Protein AF-A0A7X9RZV6-F1 (afdb_monomer_lite)

pLDDT: mean 83.04, std 18.02, range [25.02, 98.19]

Secondary structure (DSSP, 8-state):
------------------S----HHHHHHTPPTTEEPPHHHHHHHH-PPB-TTSPBPPEEEEEEEEETTEEEEEEEEEETTEEEEEEEEESSSEEEEEEEEEEEE--SSS-EEEEEEEEEEETTEEEEEEEEEEE----SB-TTS-B-TT--TT---EEEEEEEEEEEEETTEEEE-PPPS---TT-TTTHHHHS---HHHHTT--HHHHHHHHHHHHHHTTB---SHHHHHHHHT-TT----BS---GGGS-HHHHHHHHHHHHHHHHH-

Sequence (271 aa):
MKKYFLLFFVVFNISTVLGQESNLSQKIKDLKVNTKLPNDIAEKYFEATKDYSGEFQPCYLKYKRQCDSLIYIIIDHQISLGSYSSFYIIKNKIVSEYSLGFSFDSDGANAKSTSASYRFIHEEIIEIIATTEVVADSSMYDEHFNMKFGLSSHNQKMNSHDSYSYLKINECRIEELVPSKSVSEKRKFKIASTRLLKKEDLQTLSYKELKLMRNEIFAGHGYIFQSADLKKYFSQFDWYKPEKAIVSEDELSEIERLNIQLIKEFEIAIK

InterPro domains:
  IPR025582 YARHG domain [PF13308] (192-267)
  IPR025582 YARHG domain [SM01324] (185-268)
  IPR038434 YARHG domain superfamily [G3DSA:1.20.58.1690] (181-266)

Foldseek 3Di:
DDDDDDDDDDDDDDDDDPDDQQQLVVVVVPDDAFDWDDQCNCVPAPVFDAAPVRHTFTKGWHDWDDDDQKIWTKIWTDDPFWIWIKIFIDRRHTLDIDTLDIWGQPDPQFRKTWDKDWDDQDPFKIKIKIKIKTWPDPDQADPVRHGDPPDDPVPTDIDIDIDIWMWGHDNSDIDTFQFDPDQDPPQPQSCLRHDADHPVNQVPDDLVRLVLNLVSQVQQVQADDPDPVNNVVSVVDPNRHNDDNDDDPVNGGPSNVNSNVVSVVVSVVND

Structure (mmCIF, N/CA/C/O backbone):
data_AF-A0A7X9RZV6-F1
#
_entry.id   AF-A0A7X9RZV6-F1
#
loop_
_atom_site.group_PDB
_atom_site.id
_atom_site.type_symbol
_atom_site.label_atom_id
_atom_site.label_alt_id
_atom_site.label_comp_id
_atom_site.label_asym_id
_atom_site.label_entity_id
_atom_site.label_seq_id
_atom_site.pdbx_PDB_ins_code
_atom_site.Cartn_x
_atom_site.Cartn_y
_atom_site.Cartn_z
_atom_site.occupancy
_atom_site.B_iso_or_equiv
_atom_site.auth_seq_id
_atom_site.auth_comp_id
_atom_site.auth_asym_id
_atom_site.auth_atom_id
_atom_site.pdbx_PDB_model_num
ATOM 1 N N . MET A 1 1 ? -30.910 5.092 -28.823 1.00 34.34 1 MET A N 1
ATOM 2 C CA . MET A 1 1 ? -30.991 4.718 -27.391 1.00 34.34 1 MET A CA 1
ATOM 3 C C . MET A 1 1 ? -30.637 3.244 -27.243 1.00 34.34 1 MET A C 1
ATOM 5 O O . MET A 1 1 ? -31.162 2.458 -28.014 1.00 34.34 1 MET A O 1
ATOM 9 N N . LYS A 1 2 ? -29.824 2.924 -26.223 1.00 29.53 2 LYS A N 1
ATOM 10 C CA . LYS A 1 2 ? -29.398 1.593 -25.723 1.00 29.53 2 LYS A CA 1
ATOM 11 C C . LYS A 1 2 ? -28.106 0.981 -26.305 1.00 29.53 2 LYS A C 1
ATOM 13 O O . LYS A 1 2 ? -28.114 0.208 -27.248 1.00 29.53 2 LYS A O 1
ATOM 18 N N . LYS A 1 3 ? -27.010 1.395 -25.649 1.00 31.47 3 LYS A N 1
ATOM 19 C CA . LYS A 1 3 ? -25.880 0.628 -25.079 1.00 31.47 3 LYS A CA 1
ATOM 20 C C . LYS A 1 3 ? -25.764 -0.860 -25.455 1.00 31.47 3 LYS A C 1
ATOM 22 O O . LYS A 1 3 ? -26.655 -1.630 -25.114 1.00 31.47 3 LYS A O 1
ATOM 27 N N . TYR A 1 4 ? -24.576 -1.251 -25.922 1.00 31.31 4 TYR A N 1
ATOM 28 C CA . TYR A 1 4 ? -24.004 -2.579 -25.682 1.00 31.31 4 TYR A CA 1
ATOM 29 C C . TYR A 1 4 ? -22.586 -2.453 -25.116 1.00 31.31 4 TYR A C 1
ATOM 31 O O . TYR A 1 4 ? -21.835 -1.544 -25.459 1.00 31.31 4 TYR A O 1
ATOM 39 N N . PHE A 1 5 ? -22.305 -3.343 -24.172 1.00 27.56 5 PHE A N 1
ATOM 40 C CA . PHE A 1 5 ? -21.178 -3.405 -23.251 1.00 27.56 5 PHE A CA 1
ATOM 41 C C . PHE A 1 5 ? -20.352 -4.652 -23.614 1.00 27.56 5 PHE A C 1
ATOM 43 O O . PHE A 1 5 ? -20.955 -5.679 -23.904 1.00 27.56 5 PHE A O 1
ATOM 50 N N . LEU A 1 6 ? -19.019 -4.522 -23.573 1.00 30.50 6 LEU A N 1
ATOM 51 C CA . LEU A 1 6 ? -17.954 -5.543 -23.479 1.00 30.50 6 LEU A CA 1
ATOM 52 C C . LEU A 1 6 ? -17.998 -6.824 -24.346 1.00 30.50 6 LEU A C 1
ATOM 54 O O . LEU A 1 6 ? -18.884 -7.658 -24.197 1.00 30.50 6 LEU A O 1
ATOM 58 N N . LEU A 1 7 ? -16.879 -7.108 -25.032 1.00 25.02 7 LEU A N 1
ATOM 59 C CA . LEU A 1 7 ? -16.256 -8.435 -24.951 1.00 25.02 7 LEU A CA 1
ATOM 60 C C . LEU A 1 7 ? -14.742 -8.388 -25.240 1.00 25.02 7 LEU A C 1
ATOM 62 O O . LEU A 1 7 ? -14.293 -7.804 -26.221 1.00 25.02 7 LEU A O 1
ATOM 66 N N . PHE A 1 8 ? -13.994 -9.026 -24.343 1.00 30.83 8 PHE A N 1
ATOM 67 C CA . PHE A 1 8 ? -12.580 -9.403 -24.404 1.00 30.83 8 PHE A CA 1
ATOM 68 C C . PHE A 1 8 ? -12.239 -10.214 -25.667 1.00 30.83 8 PHE A C 1
ATOM 70 O O . PHE A 1 8 ? -13.013 -11.098 -26.024 1.00 30.83 8 PHE A O 1
ATOM 77 N N . PHE A 1 9 ? -11.036 -10.041 -26.232 1.00 29.89 9 PHE A N 1
ATOM 78 C CA . PHE A 1 9 ? -10.356 -11.111 -26.976 1.00 29.89 9 PHE A CA 1
ATOM 79 C C . PHE A 1 9 ? -8.832 -11.044 -26.795 1.00 29.89 9 PHE A C 1
ATOM 81 O O . PHE A 1 9 ? -8.158 -10.144 -27.286 1.00 29.89 9 PHE A O 1
ATOM 88 N N . VAL A 1 10 ? -8.314 -12.044 -26.082 1.00 39.94 10 VAL A N 1
ATOM 89 C CA . VAL A 1 10 ? -6.920 -12.503 -26.102 1.00 39.94 10 VAL A CA 1
ATOM 90 C C . VAL A 1 10 ? -6.803 -13.524 -27.234 1.00 39.94 10 VAL A C 1
ATOM 92 O O . VAL A 1 10 ? -7.592 -14.467 -27.247 1.00 39.94 10 VAL A O 1
ATOM 95 N N . VAL A 1 11 ? -5.807 -13.407 -28.121 1.00 36.94 11 VAL A N 1
ATOM 96 C CA . VAL A 1 11 ? -5.288 -14.550 -28.901 1.00 36.94 11 VAL A CA 1
ATOM 97 C C . VAL A 1 11 ? -3.764 -14.446 -29.030 1.00 36.94 11 VAL A C 1
ATOM 99 O O . VAL A 1 11 ? -3.216 -13.427 -29.438 1.00 36.94 11 VAL A O 1
ATOM 102 N N . PHE A 1 12 ? -3.110 -15.537 -28.632 1.00 39.84 12 PHE A N 1
ATOM 103 C CA . PHE A 1 12 ? -1.673 -15.809 -28.595 1.00 39.84 12 PHE A CA 1
ATOM 104 C C . PHE A 1 12 ? -1.082 -16.171 -29.977 1.00 39.84 12 PHE A C 1
ATOM 106 O O . PHE A 1 12 ? -1.730 -16.880 -30.735 1.00 39.84 12 PHE A O 1
ATOM 113 N N . ASN A 1 13 ? 0.180 -15.754 -30.192 1.00 45.03 13 ASN A N 1
ATOM 114 C CA . ASN A 1 13 ? 1.350 -16.421 -30.822 1.00 45.03 13 ASN A CA 1
ATOM 115 C C . ASN A 1 13 ? 1.204 -17.414 -32.001 1.00 45.03 13 ASN A C 1
ATOM 117 O O . ASN A 1 13 ? 0.369 -18.300 -31.951 1.00 45.03 13 ASN A O 1
ATOM 121 N N . ILE A 1 14 ? 2.188 -17.374 -32.925 1.00 42.22 14 ILE A N 1
ATOM 122 C CA . ILE A 1 14 ? 2.969 -18.498 -33.532 1.00 42.22 14 ILE A CA 1
ATOM 123 C C . ILE A 1 14 ? 4.078 -17.831 -34.392 1.00 42.22 14 ILE A C 1
ATOM 125 O O . ILE A 1 14 ? 3.778 -17.135 -35.353 1.00 42.22 14 ILE A O 1
ATOM 129 N N . SER A 1 15 ? 5.315 -17.681 -33.898 1.00 37.03 15 SER A N 1
ATOM 130 C CA . SER A 1 15 ? 6.473 -18.606 -33.880 1.00 37.03 15 SER A CA 1
ATOM 131 C C . SER A 1 15 ? 7.377 -18.511 -35.122 1.00 37.03 15 SER A C 1
ATOM 133 O O . SER A 1 15 ? 6.921 -18.831 -36.209 1.00 37.03 15 SER A O 1
ATOM 135 N N . THR A 1 16 ? 8.651 -18.130 -34.937 1.00 36.72 16 THR A N 1
ATOM 136 C CA . THR A 1 16 ? 9.862 -18.953 -35.194 1.00 36.72 16 THR A CA 1
ATOM 137 C C . THR A 1 16 ? 11.123 -18.079 -35.192 1.00 36.72 16 THR A C 1
ATOM 139 O O . THR A 1 16 ? 11.444 -17.464 -36.202 1.00 36.72 16 THR A O 1
ATOM 142 N N . VAL A 1 17 ? 11.890 -18.103 -34.098 1.00 34.50 17 VAL A N 1
ATOM 143 C CA . VAL A 1 17 ? 13.364 -18.069 -34.149 1.00 34.50 17 VAL A CA 1
ATOM 144 C C . VAL A 1 17 ? 13.864 -19.007 -33.049 1.00 34.50 17 VAL A C 1
ATOM 146 O O . VAL A 1 17 ? 13.807 -18.691 -31.864 1.00 34.50 17 VAL A O 1
ATOM 149 N N . LEU A 1 18 ? 14.310 -20.197 -33.450 1.00 39.16 18 LEU A N 1
ATOM 150 C CA . LEU A 1 18 ? 15.180 -21.049 -32.643 1.00 39.16 18 LEU A CA 1
ATOM 151 C C . LEU A 1 18 ? 16.559 -20.375 -32.584 1.00 39.16 18 LEU A C 1
ATOM 153 O O . LEU A 1 18 ? 17.121 -20.081 -33.636 1.00 39.16 18 LEU A O 1
ATOM 157 N N . GLY A 1 19 ? 17.103 -20.151 -31.382 1.00 40.97 19 GLY A N 1
ATOM 158 C CA . GLY A 1 19 ? 18.521 -19.790 -31.218 1.00 40.97 19 GLY A CA 1
ATOM 159 C C . GLY A 1 19 ? 18.852 -18.577 -30.343 1.00 40.97 19 GLY A C 1
ATOM 160 O O . GLY A 1 19 ? 19.620 -17.729 -30.772 1.00 40.97 19 GLY A O 1
ATOM 161 N N . GLN A 1 20 ? 18.285 -18.489 -29.139 1.00 40.56 20 GLN A N 1
ATOM 162 C CA . GLN A 1 20 ? 18.901 -17.994 -27.890 1.00 40.56 20 GLN A CA 1
ATOM 163 C C . GLN A 1 20 ? 17.754 -17.834 -26.893 1.00 40.56 20 GLN A C 1
ATOM 165 O O . GLN A 1 20 ? 16.928 -16.934 -27.045 1.00 40.56 20 GLN A O 1
ATOM 170 N N . GLU A 1 21 ? 17.672 -18.699 -25.879 1.00 48.81 21 GLU A N 1
ATOM 171 C CA . GLU A 1 21 ? 16.814 -18.396 -24.734 1.00 48.81 21 GLU A CA 1
ATOM 172 C C . GLU A 1 21 ? 17.223 -17.020 -24.206 1.00 48.81 21 GLU A C 1
ATOM 174 O O . GLU A 1 21 ? 18.394 -16.783 -23.895 1.00 48.81 21 GLU A O 1
ATOM 179 N N . SER A 1 22 ? 16.284 -16.071 -24.191 1.00 57.75 22 SER A N 1
ATOM 180 C CA . SER A 1 22 ? 16.560 -14.728 -23.708 1.00 57.75 22 SER A CA 1
ATOM 181 C C . SER A 1 22 ? 16.969 -14.833 -22.248 1.00 57.75 22 SER A C 1
ATOM 183 O O . SER A 1 22 ? 16.125 -15.014 -21.375 1.00 57.75 22 SER A O 1
ATOM 185 N N . ASN A 1 23 ? 18.254 -14.684 -21.953 1.00 75.50 23 ASN A N 1
ATOM 186 C CA . ASN A 1 23 ? 18.684 -14.488 -20.581 1.00 75.50 23 ASN A CA 1
ATOM 187 C C . ASN A 1 23 ? 18.478 -13.008 -20.219 1.00 75.50 23 ASN A C 1
ATOM 189 O O . ASN A 1 23 ? 19.436 -12.286 -19.943 1.00 75.50 23 ASN A O 1
ATOM 193 N N . LEU A 1 24 ? 17.223 -12.527 -20.315 1.00 86.62 24 LEU A N 1
ATOM 194 C CA . LEU A 1 24 ? 16.835 -11.167 -19.923 1.00 86.62 24 LEU A CA 1
ATOM 195 C C . LEU A 1 24 ? 17.343 -10.902 -18.510 1.00 86.62 24 LEU A C 1
ATOM 197 O O . LEU A 1 24 ? 17.961 -9.879 -18.256 1.00 86.62 24 LEU A O 1
ATOM 201 N N . SER A 1 25 ? 17.185 -11.878 -17.624 1.00 85.88 25 SER A N 1
ATOM 202 C CA . SER A 1 25 ? 17.677 -11.817 -16.255 1.00 85.88 25 SER A CA 1
ATOM 203 C C . SER A 1 25 ? 19.168 -11.525 -16.179 1.00 85.88 25 SER A C 1
ATOM 205 O O . SER A 1 25 ? 19.563 -10.631 -15.438 1.00 85.88 25 SER A O 1
ATOM 207 N N . GLN A 1 26 ? 20.000 -12.201 -16.976 1.00 87.19 26 GLN A N 1
ATOM 208 C CA . GLN A 1 26 ? 21.427 -11.886 -17.050 1.00 87.19 26 GLN A CA 1
ATOM 209 C C . GLN A 1 26 ? 21.672 -10.476 -17.582 1.00 87.19 26 GLN A C 1
ATOM 211 O O . GLN A 1 26 ? 22.459 -9.743 -16.994 1.00 87.19 26 GLN A O 1
ATOM 216 N N . LYS A 1 27 ? 20.956 -10.063 -18.635 1.00 89.06 27 LYS A N 1
ATOM 217 C CA . LYS A 1 27 ? 21.076 -8.703 -19.177 1.00 89.06 27 LYS A CA 1
ATOM 218 C C . LYS A 1 27 ? 20.716 -7.627 -18.147 1.00 89.06 27 LYS A C 1
ATOM 220 O O . LYS A 1 27 ? 21.337 -6.575 -18.152 1.00 89.06 27 LYS A O 1
ATOM 225 N N . ILE A 1 28 ? 19.744 -7.881 -17.269 1.00 89.44 28 ILE A N 1
ATOM 226 C CA . ILE A 1 28 ? 19.298 -6.943 -16.226 1.00 89.44 28 ILE A CA 1
ATOM 227 C C . ILE A 1 28 ? 20.213 -6.960 -14.991 1.00 89.44 28 ILE A C 1
ATOM 229 O O . ILE A 1 28 ? 20.380 -5.926 -14.336 1.00 89.44 28 ILE A O 1
ATOM 233 N N . LYS A 1 29 ? 20.832 -8.103 -14.662 1.00 87.50 29 LYS A N 1
ATOM 234 C CA . LYS A 1 29 ? 21.718 -8.245 -13.490 1.00 87.50 29 LYS A CA 1
ATOM 235 C C . LYS A 1 29 ? 22.853 -7.228 -13.490 1.00 87.50 29 LYS A C 1
ATOM 237 O O . LYS A 1 29 ? 23.099 -6.623 -12.448 1.00 87.50 29 LYS A O 1
ATOM 242 N N . ASP A 1 30 ? 23.443 -6.963 -14.649 1.00 86.31 30 ASP A N 1
ATOM 243 C CA . ASP A 1 30 ? 24.621 -6.099 -14.766 1.00 86.31 30 ASP A CA 1
ATOM 244 C C . ASP A 1 30 ? 24.274 -4.601 -14.880 1.00 86.31 30 ASP A C 1
ATOM 246 O O . ASP A 1 30 ? 25.148 -3.738 -14.774 1.00 86.31 30 ASP A O 1
ATOM 250 N N . LEU A 1 31 ? 22.991 -4.259 -15.045 1.00 90.38 31 LEU A N 1
ATOM 251 C CA . LEU A 1 31 ? 22.558 -2.867 -15.172 1.00 90.38 31 LEU A CA 1
ATOM 252 C C . LEU A 1 31 ? 22.578 -2.136 -13.833 1.00 90.38 31 LEU A C 1
ATOM 254 O O . LEU A 1 31 ? 22.158 -2.662 -12.797 1.00 90.38 31 LEU A O 1
ATOM 258 N N . LYS A 1 32 ? 23.014 -0.878 -13.860 1.00 93.62 32 LYS A N 1
ATOM 259 C CA . LYS A 1 32 ? 23.020 -0.009 -12.683 1.00 93.62 32 LYS A CA 1
ATOM 260 C C . LYS A 1 32 ? 21.665 0.673 -12.520 1.00 93.62 32 LYS A C 1
ATOM 262 O O . LYS A 1 32 ? 21.081 1.159 -13.485 1.00 93.62 32 LYS A O 1
ATOM 267 N N . VAL A 1 33 ? 21.182 0.735 -11.284 1.00 95.94 33 VAL A N 1
ATOM 268 C CA . VAL A 1 33 ? 19.994 1.529 -10.949 1.00 95.94 33 VAL A CA 1
ATOM 269 C C . VAL A 1 33 ? 20.283 3.009 -11.231 1.00 95.94 33 VAL A C 1
ATOM 271 O O . VAL A 1 33 ? 21.424 3.456 -11.123 1.00 95.94 33 VAL A O 1
ATOM 274 N N . ASN A 1 34 ? 19.250 3.754 -11.607 1.00 95.44 34 ASN A N 1
ATOM 275 C CA . ASN A 1 34 ? 19.274 5.147 -12.046 1.00 95.44 34 ASN A CA 1
ATOM 276 C C . ASN A 1 34 ? 20.073 5.394 -13.332 1.00 95.44 34 ASN A C 1
ATOM 278 O O . ASN A 1 34 ? 20.624 6.475 -13.523 1.00 95.44 34 ASN A O 1
ATOM 282 N N . THR A 1 35 ? 20.117 4.413 -14.237 1.00 95.12 35 THR A N 1
ATOM 283 C CA . THR A 1 35 ? 20.742 4.572 -15.559 1.00 95.12 35 THR A CA 1
ATOM 284 C C . THR A 1 35 ? 19.752 4.327 -16.692 1.00 95.12 35 THR A C 1
ATOM 286 O O . THR A 1 35 ? 18.752 3.623 -16.519 1.00 95.12 35 THR A O 1
ATOM 289 N N . LYS A 1 36 ? 20.019 4.952 -17.847 1.00 95.38 36 LYS A N 1
ATOM 290 C CA . LYS A 1 36 ? 19.256 4.725 -19.077 1.00 95.38 36 LYS A CA 1
ATOM 291 C C . LYS A 1 36 ? 19.482 3.284 -19.537 1.00 95.38 36 LYS A C 1
ATOM 293 O O . LYS A 1 36 ? 20.623 2.828 -19.617 1.00 95.38 36 LYS A O 1
ATOM 298 N N . LEU A 1 37 ? 18.397 2.588 -19.853 1.00 94.44 37 LEU A N 1
ATOM 299 C CA . LEU A 1 37 ? 18.442 1.265 -20.459 1.00 94.44 37 LEU A CA 1
ATOM 300 C C . LEU A 1 37 ? 19.038 1.356 -21.874 1.00 94.44 37 LEU A C 1
ATOM 302 O O . LEU A 1 37 ? 18.688 2.275 -22.619 1.00 94.44 37 LEU A O 1
ATOM 306 N N . PRO A 1 38 ? 19.905 0.410 -22.278 1.00 93.38 38 PRO A N 1
ATOM 307 C CA . PRO A 1 38 ? 20.293 0.269 -23.678 1.00 93.38 38 PRO A CA 1
ATOM 308 C C . PRO A 1 38 ? 19.054 0.170 -24.575 1.00 93.38 38 PRO A C 1
ATOM 310 O O . PRO A 1 38 ? 18.117 -0.558 -24.240 1.00 93.38 38 PRO A O 1
ATOM 313 N N . ASN A 1 39 ? 19.035 0.903 -25.693 1.00 91.00 39 ASN A N 1
ATOM 314 C CA . ASN A 1 39 ? 17.847 1.005 -26.552 1.00 91.00 39 ASN A CA 1
ATOM 315 C C . ASN A 1 39 ? 17.374 -0.372 -27.055 1.00 91.00 39 ASN A C 1
ATOM 317 O O . ASN A 1 39 ? 16.175 -0.611 -27.113 1.00 91.00 39 ASN A O 1
ATOM 321 N N . ASP A 1 40 ? 18.298 -1.296 -27.344 1.00 88.81 40 ASP A N 1
ATOM 322 C CA . ASP A 1 40 ? 17.979 -2.662 -27.779 1.00 88.81 40 ASP A CA 1
ATOM 323 C C . ASP A 1 40 ? 17.260 -3.474 -26.691 1.00 88.81 40 ASP A C 1
ATOM 325 O O . ASP A 1 40 ? 16.392 -4.291 -26.991 1.00 88.81 40 ASP A O 1
ATOM 329 N N . ILE A 1 41 ? 17.607 -3.256 -25.420 1.00 90.88 41 ILE A N 1
ATOM 330 C CA . ILE A 1 41 ? 16.940 -3.891 -24.280 1.00 90.88 41 ILE A CA 1
ATOM 331 C C . ILE A 1 41 ? 15.583 -3.228 -24.038 1.00 90.88 41 ILE A C 1
ATOM 333 O O . ILE A 1 41 ? 14.592 -3.929 -23.840 1.00 90.88 41 ILE A O 1
ATOM 337 N N . ALA A 1 42 ? 15.546 -1.894 -24.058 1.00 91.69 42 ALA A N 1
ATOM 338 C CA . ALA A 1 42 ? 14.346 -1.106 -23.809 1.00 91.69 42 ALA A CA 1
ATOM 339 C C . ALA A 1 42 ? 13.246 -1.399 -24.844 1.00 91.69 42 ALA A C 1
ATOM 341 O O . ALA A 1 42 ? 12.115 -1.680 -24.466 1.00 91.69 42 ALA A O 1
ATOM 342 N N . GLU A 1 43 ? 13.586 -1.419 -26.134 1.00 89.62 43 GLU A N 1
ATOM 343 C CA . GLU A 1 43 ? 12.649 -1.730 -27.221 1.00 89.62 43 GLU A CA 1
ATOM 344 C C . GLU A 1 43 ? 12.189 -3.190 -27.163 1.00 89.62 43 GLU A C 1
ATOM 346 O O . GLU A 1 43 ? 10.997 -3.478 -27.218 1.00 89.62 43 GLU A O 1
ATOM 351 N N . LYS A 1 44 ? 13.134 -4.131 -27.019 1.00 90.25 44 LYS A N 1
ATOM 352 C CA . LYS A 1 44 ? 12.831 -5.564 -27.121 1.00 90.25 44 LYS A CA 1
ATOM 353 C C . LYS A 1 44 ? 12.000 -6.101 -25.956 1.00 90.25 44 LYS A C 1
ATOM 355 O O . LYS A 1 44 ? 11.249 -7.054 -26.156 1.00 90.25 44 LYS A O 1
ATOM 360 N N . TYR A 1 45 ? 12.198 -5.578 -24.747 1.00 91.12 45 TYR A N 1
ATOM 361 C CA . TYR A 1 45 ? 11.615 -6.163 -23.534 1.00 91.12 45 TYR A CA 1
ATOM 362 C C . TYR A 1 45 ? 10.684 -5.229 -22.770 1.00 91.12 45 TYR A C 1
ATOM 364 O O . TYR A 1 45 ? 9.902 -5.728 -21.973 1.00 91.12 45 TYR A O 1
ATOM 372 N N . PHE A 1 46 ? 10.766 -3.916 -22.982 1.00 91.69 46 PHE A N 1
ATOM 373 C CA . PHE A 1 46 ? 10.039 -2.927 -22.181 1.00 91.69 46 PHE A CA 1
ATOM 374 C C . PHE A 1 46 ? 9.301 -1.913 -23.056 1.00 91.69 46 PHE A C 1
ATOM 376 O O . PHE A 1 46 ? 9.110 -0.774 -22.653 1.00 91.69 46 PHE A O 1
ATOM 383 N N . GLU A 1 47 ? 8.932 -2.308 -24.276 1.00 86.31 47 GLU A N 1
ATOM 384 C CA . GLU A 1 47 ? 8.025 -1.552 -25.149 1.00 86.31 47 GLU A CA 1
ATOM 385 C C . GLU A 1 47 ? 8.421 -0.076 -25.360 1.00 86.31 47 GLU A C 1
ATOM 387 O O . GLU A 1 47 ? 7.573 0.790 -25.568 1.00 86.31 47 GLU A O 1
ATOM 392 N N . ALA A 1 48 ? 9.721 0.237 -25.309 1.00 87.75 48 ALA A N 1
ATOM 393 C CA . ALA A 1 48 ? 10.191 1.598 -25.527 1.00 87.75 48 ALA A CA 1
ATOM 394 C C . ALA A 1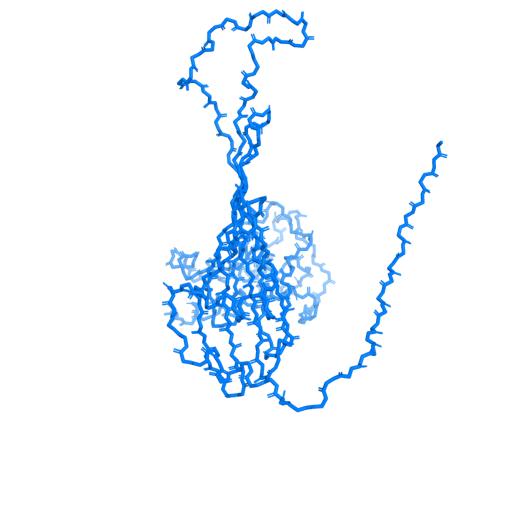 48 ? 9.848 2.051 -26.951 1.00 87.75 48 ALA A C 1
ATOM 396 O O . ALA A 1 48 ? 10.276 1.435 -27.931 1.00 87.75 48 ALA A O 1
ATOM 397 N N . THR A 1 49 ? 9.088 3.140 -27.063 1.00 85.50 49 THR A N 1
ATOM 398 C CA . THR A 1 49 ? 8.647 3.673 -28.354 1.00 85.50 49 THR A CA 1
ATOM 399 C C . THR A 1 49 ? 9.593 4.750 -28.878 1.00 85.50 49 THR A C 1
ATOM 401 O O . THR A 1 49 ? 10.447 5.285 -28.162 1.00 85.50 49 THR A O 1
ATOM 404 N N . LYS A 1 50 ? 9.470 5.044 -30.173 1.00 87.00 50 LYS A N 1
ATOM 405 C CA . LYS A 1 50 ? 10.149 6.169 -30.814 1.00 87.00 50 LYS A CA 1
ATOM 406 C C . LYS A 1 50 ? 9.220 7.375 -30.840 1.00 87.00 50 LYS A C 1
ATOM 408 O O . LYS A 1 50 ? 8.009 7.213 -30.978 1.00 87.00 50 LYS A O 1
ATOM 413 N N . ASP A 1 51 ? 9.781 8.569 -30.720 1.00 85.56 51 ASP A N 1
ATOM 414 C CA . ASP A 1 51 ? 9.028 9.805 -30.887 1.00 85.56 51 ASP A CA 1
ATOM 415 C C . ASP A 1 51 ? 8.739 10.114 -32.371 1.00 85.56 51 ASP A C 1
ATOM 417 O O . ASP A 1 51 ? 9.077 9.350 -33.279 1.00 85.56 51 ASP A O 1
ATOM 421 N N . TYR A 1 52 ? 8.108 11.262 -32.627 1.00 83.25 52 TYR A N 1
ATOM 422 C CA . TYR A 1 52 ? 7.768 11.720 -33.978 1.00 83.25 52 TYR A CA 1
ATOM 423 C C . TYR A 1 52 ? 8.993 12.009 -34.862 1.00 83.25 52 TYR A C 1
ATOM 425 O O . TYR A 1 52 ? 8.857 12.063 -36.083 1.00 83.25 52 TYR A O 1
ATOM 433 N N . SER A 1 53 ? 10.177 12.190 -34.269 1.00 85.75 53 SER A N 1
ATOM 434 C CA . SER A 1 53 ? 11.446 12.348 -34.986 1.00 85.75 53 SER A CA 1
ATOM 435 C C . SER A 1 53 ? 12.123 11.005 -35.297 1.00 85.75 53 SER A C 1
ATOM 437 O O . SER A 1 53 ? 13.099 10.959 -36.044 1.00 85.75 53 SER A O 1
ATOM 439 N N . GLY A 1 54 ? 11.577 9.898 -34.781 1.00 84.12 54 GLY A N 1
ATOM 440 C CA . GLY A 1 54 ? 12.131 8.556 -34.928 1.00 84.12 54 GLY A CA 1
ATOM 441 C C . GLY A 1 54 ? 13.201 8.212 -33.888 1.00 84.12 54 GLY A C 1
ATOM 442 O O . GLY A 1 54 ? 13.814 7.145 -33.990 1.00 84.12 54 GLY A O 1
ATOM 443 N N . GLU A 1 55 ? 13.422 9.067 -32.885 1.00 86.94 55 GLU A N 1
ATOM 444 C CA . GLU A 1 55 ? 14.370 8.817 -31.799 1.00 86.94 55 GLU A CA 1
ATOM 445 C C . GLU A 1 55 ? 13.734 7.989 -30.678 1.00 86.94 55 GLU A C 1
ATOM 447 O O . GLU A 1 55 ? 12.567 8.163 -30.333 1.00 86.94 55 GLU A O 1
ATOM 452 N N . PHE A 1 56 ? 14.504 7.070 -30.085 1.00 86.56 56 PHE A N 1
ATOM 453 C CA . PHE A 1 56 ? 14.024 6.264 -28.961 1.00 86.56 56 PHE A CA 1
ATOM 454 C C . PHE A 1 56 ? 13.798 7.117 -27.723 1.00 86.56 56 PHE A C 1
ATOM 456 O O . PHE A 1 56 ? 14.738 7.715 -27.184 1.00 86.56 56 PHE A O 1
ATOM 463 N N . GLN A 1 57 ? 12.577 7.057 -27.208 1.00 89.31 57 GLN A N 1
ATOM 464 C CA . GLN A 1 57 ? 12.249 7.684 -25.948 1.00 89.31 57 GLN A CA 1
ATOM 465 C C . GLN A 1 57 ? 12.952 6.931 -24.802 1.00 89.31 57 GLN A C 1
ATOM 467 O O . GLN A 1 57 ? 12.945 5.694 -24.754 1.00 89.31 57 GLN A O 1
ATOM 472 N N . PRO A 1 58 ? 13.655 7.641 -23.902 1.00 91.25 58 PRO A N 1
ATOM 473 C CA . PRO A 1 58 ? 14.528 6.995 -22.938 1.00 91.25 58 PRO A CA 1
ATOM 474 C C . PRO A 1 58 ? 13.734 6.279 -21.841 1.00 91.25 58 PRO A C 1
ATOM 476 O O . PRO A 1 58 ? 12.822 6.839 -21.237 1.00 91.25 58 PRO A O 1
ATOM 479 N N . CYS A 1 59 ? 14.153 5.052 -21.534 1.00 94.56 59 CYS A N 1
ATOM 480 C CA . CYS A 1 59 ? 13.677 4.291 -20.383 1.00 94.56 59 CYS A CA 1
ATOM 481 C C . CYS A 1 59 ? 14.787 4.199 -19.329 1.00 94.56 59 CYS A C 1
ATOM 483 O O . CYS A 1 59 ? 15.954 3.992 -19.674 1.00 94.56 59 CYS A O 1
ATOM 485 N N . TYR A 1 60 ? 14.446 4.327 -18.050 1.00 95.44 60 TYR A N 1
ATOM 486 C CA . TYR A 1 60 ? 15.406 4.327 -16.945 1.00 95.44 60 TYR A CA 1
ATOM 487 C C . TYR A 1 60 ? 15.092 3.223 -15.946 1.00 95.44 60 TYR A C 1
ATOM 489 O O . TYR A 1 60 ? 13.972 3.129 -15.456 1.00 95.44 60 TYR A O 1
ATOM 497 N N . LEU A 1 61 ? 16.100 2.436 -15.570 1.00 96.38 61 LEU A N 1
ATOM 498 C CA . LEU A 1 61 ? 15.971 1.476 -14.475 1.00 96.38 61 LEU A CA 1
ATOM 499 C C . LEU A 1 61 ? 15.984 2.231 -13.138 1.00 96.38 61 LEU A C 1
ATOM 501 O O . LEU A 1 61 ? 17.039 2.707 -12.731 1.00 96.38 61 LEU A O 1
ATOM 505 N N . LYS A 1 62 ? 14.853 2.339 -12.439 1.00 95.25 62 LYS A N 1
ATOM 506 C CA . LYS A 1 62 ? 14.731 3.082 -11.166 1.00 95.25 62 LYS A CA 1
ATOM 507 C C . LYS A 1 62 ? 14.848 2.231 -9.917 1.00 95.25 62 LYS A C 1
ATOM 509 O O . LYS A 1 62 ? 15.246 2.722 -8.866 1.00 95.25 62 LYS A O 1
ATOM 514 N N . TYR A 1 63 ? 14.525 0.952 -10.024 1.00 94.69 63 TYR A N 1
ATOM 515 C CA . TYR A 1 63 ? 14.607 0.016 -8.913 1.00 94.69 63 TYR A CA 1
ATOM 516 C C . TYR A 1 63 ? 15.049 -1.344 -9.425 1.00 94.69 63 TYR A C 1
ATOM 518 O O . TYR A 1 63 ? 14.663 -1.745 -10.522 1.00 94.69 63 TYR A O 1
ATOM 526 N N . LYS A 1 64 ? 15.844 -2.053 -8.623 1.00 94.75 64 LYS A N 1
ATOM 527 C CA . LYS A 1 64 ? 16.215 -3.444 -8.869 1.00 94.75 64 LYS A CA 1
ATOM 528 C C . LYS A 1 64 ? 16.400 -4.170 -7.543 1.00 94.75 64 LYS A C 1
ATOM 530 O O . LYS A 1 64 ? 17.216 -3.746 -6.728 1.00 94.75 64 LYS A O 1
ATOM 535 N N . ARG A 1 65 ? 15.714 -5.297 -7.372 1.00 92.62 65 ARG A N 1
ATOM 536 C CA . ARG A 1 65 ? 15.941 -6.261 -6.288 1.00 92.62 65 ARG A CA 1
ATOM 537 C C . ARG A 1 65 ? 16.001 -7.668 -6.861 1.00 92.62 65 ARG A C 1
ATOM 539 O O . ARG A 1 65 ? 15.184 -8.019 -7.701 1.00 92.62 65 ARG A O 1
ATOM 546 N N . GLN A 1 66 ? 16.946 -8.474 -6.395 1.00 91.56 66 GLN A N 1
ATOM 547 C CA . GLN A 1 66 ? 17.081 -9.872 -6.795 1.00 91.56 66 GLN A CA 1
ATOM 548 C C . GLN A 1 66 ? 16.803 -10.777 -5.592 1.00 91.56 66 GLN A C 1
ATOM 550 O O . GLN A 1 66 ? 17.411 -10.589 -4.542 1.00 91.56 66 GLN A O 1
ATOM 555 N N . CYS A 1 67 ? 15.911 -11.752 -5.766 1.00 88.19 67 CYS A N 1
ATOM 556 C CA . CYS A 1 67 ? 15.562 -12.762 -4.767 1.00 88.19 67 CYS A CA 1
ATOM 557 C C . CYS A 1 67 ? 15.521 -14.128 -5.456 1.00 88.19 67 CYS A C 1
ATOM 559 O O . CYS A 1 67 ? 14.738 -14.319 -6.384 1.00 88.19 67 CYS A O 1
ATOM 561 N N . ASP A 1 68 ? 16.359 -15.069 -5.028 1.00 86.75 68 ASP A N 1
ATOM 562 C CA . ASP A 1 68 ? 16.466 -16.409 -5.616 1.00 86.75 68 ASP A CA 1
ATOM 563 C C . ASP A 1 68 ? 16.606 -16.388 -7.151 1.00 86.75 68 ASP A C 1
ATOM 565 O O . ASP A 1 68 ? 17.625 -15.958 -7.701 1.00 86.75 68 ASP A O 1
ATOM 569 N N . SER A 1 69 ? 15.565 -16.849 -7.850 1.00 88.88 69 SER A N 1
ATOM 570 C CA . SER A 1 69 ? 15.481 -16.887 -9.313 1.00 88.88 69 SER A CA 1
ATOM 571 C C . SER A 1 69 ? 14.734 -15.696 -9.923 1.00 88.88 69 SER A C 1
ATOM 573 O O . SER A 1 69 ? 14.616 -15.627 -11.143 1.00 88.88 69 SER A O 1
ATOM 575 N N . LEU A 1 70 ? 14.241 -14.767 -9.102 1.00 92.81 70 LEU A N 1
ATOM 576 C CA . LEU A 1 70 ? 13.432 -13.622 -9.504 1.00 92.81 70 LEU A CA 1
ATOM 577 C C . LEU A 1 70 ? 14.205 -12.304 -9.390 1.00 92.81 70 LEU A C 1
ATOM 579 O O . LEU A 1 70 ? 15.028 -12.091 -8.499 1.00 92.81 70 LEU A O 1
ATOM 583 N N . ILE A 1 71 ? 13.905 -11.392 -10.306 1.00 94.00 71 ILE A N 1
ATOM 584 C CA . ILE A 1 71 ? 14.381 -10.017 -10.331 1.00 94.00 71 ILE A CA 1
ATOM 585 C C . ILE A 1 71 ? 13.156 -9.113 -10.420 1.00 94.00 71 ILE A C 1
ATOM 587 O O . ILE A 1 71 ? 12.367 -9.205 -11.357 1.00 94.00 71 ILE A O 1
ATOM 591 N N . TYR A 1 72 ? 13.022 -8.229 -9.446 1.00 94.62 72 TYR A N 1
ATOM 592 C CA . TYR A 1 72 ? 12.016 -7.182 -9.391 1.00 94.62 72 TYR A CA 1
ATOM 593 C C . TYR A 1 72 ? 12.640 -5.892 -9.897 1.00 94.62 72 TYR A C 1
ATOM 595 O O . TYR A 1 72 ? 13.679 -5.481 -9.371 1.00 94.62 72 TYR A O 1
ATOM 603 N N . ILE A 1 73 ? 12.030 -5.244 -10.884 1.00 95.69 73 ILE A N 1
ATOM 604 C CA . ILE A 1 73 ? 12.511 -3.954 -11.385 1.00 95.69 73 ILE A CA 1
ATOM 605 C C . ILE A 1 73 ? 11.386 -2.943 -11.533 1.00 95.69 73 ILE A C 1
ATOM 607 O O . ILE A 1 73 ? 10.248 -3.313 -11.797 1.00 95.69 73 ILE A O 1
ATOM 611 N N . ILE A 1 74 ? 11.732 -1.664 -11.400 1.00 95.56 74 ILE A N 1
ATOM 612 C CA . ILE A 1 74 ? 10.877 -0.557 -11.841 1.00 95.56 74 ILE A CA 1
ATOM 613 C C . ILE A 1 74 ? 11.591 0.154 -12.971 1.00 95.56 74 ILE A C 1
ATOM 615 O O . ILE A 1 74 ? 12.778 0.480 -12.844 1.00 95.56 74 ILE A O 1
ATOM 619 N N . ILE A 1 75 ? 10.863 0.381 -14.056 1.00 95.75 75 ILE A N 1
ATOM 620 C CA . ILE A 1 75 ? 11.331 1.149 -15.200 1.00 95.75 75 ILE A CA 1
ATOM 621 C C . ILE A 1 75 ? 10.451 2.380 -15.346 1.00 95.75 75 ILE A C 1
ATOM 623 O O . ILE A 1 75 ? 9.228 2.266 -15.371 1.00 95.75 75 ILE A O 1
ATOM 627 N N . ASP A 1 76 ? 11.098 3.534 -15.474 1.00 94.19 76 ASP A N 1
ATOM 628 C CA . ASP A 1 76 ? 10.450 4.780 -15.866 1.00 94.19 76 ASP A CA 1
ATOM 629 C C . ASP A 1 76 ? 10.596 4.971 -17.367 1.00 94.19 76 ASP A C 1
ATOM 631 O O . ASP A 1 76 ? 11.713 5.026 -17.890 1.00 94.19 76 ASP A O 1
ATOM 635 N N . HIS A 1 77 ? 9.469 5.128 -18.039 1.00 92.81 77 HIS A N 1
ATOM 636 C CA . HIS A 1 77 ? 9.361 5.409 -19.457 1.00 92.81 77 HIS A CA 1
ATOM 637 C C . HIS A 1 77 ? 9.120 6.906 -19.626 1.00 92.81 77 HIS A C 1
ATOM 639 O O . HIS A 1 77 ? 8.161 7.452 -19.079 1.00 92.81 77 HIS A O 1
ATOM 645 N N . GLN A 1 78 ? 9.999 7.585 -20.356 1.00 89.81 78 GLN A N 1
ATOM 646 C CA . GLN A 1 78 ? 9.744 8.955 -20.795 1.00 89.81 78 GLN A CA 1
ATOM 647 C C . GLN A 1 78 ? 8.965 8.917 -22.103 1.00 89.81 78 GLN A C 1
ATOM 649 O O . GLN A 1 78 ? 9.232 8.062 -22.940 1.00 89.81 78 GLN A O 1
ATOM 654 N N . ILE A 1 79 ? 8.033 9.847 -22.283 1.00 86.44 79 ILE A N 1
ATOM 655 C CA . ILE A 1 79 ? 7.261 10.020 -23.515 1.00 86.44 79 ILE A CA 1
ATOM 656 C C . ILE A 1 79 ? 7.129 11.517 -23.823 1.00 86.44 79 ILE A C 1
ATOM 658 O O . ILE A 1 79 ? 7.368 12.363 -22.967 1.00 86.44 79 ILE A O 1
ATOM 662 N N . SER A 1 80 ? 6.736 11.875 -25.046 1.00 80.50 80 SER A N 1
ATOM 663 C CA . SER A 1 80 ? 6.708 13.281 -25.488 1.00 80.50 80 SER A CA 1
ATOM 664 C C . SER A 1 80 ? 5.857 14.225 -24.623 1.00 80.50 80 SER A C 1
ATOM 666 O O . SER A 1 80 ? 6.153 15.413 -24.578 1.00 80.50 80 SER A O 1
ATOM 668 N N . LEU A 1 81 ? 4.815 13.719 -23.954 1.00 76.56 81 LEU A N 1
ATOM 669 C CA . LEU A 1 81 ? 3.880 14.512 -23.140 1.00 76.56 81 LEU A CA 1
ATOM 670 C C . LEU A 1 81 ? 3.854 14.073 -21.666 1.00 76.56 81 LEU A C 1
ATOM 672 O O . LEU A 1 81 ? 2.873 14.314 -20.964 1.00 76.56 81 LEU A O 1
ATOM 676 N N . GLY A 1 82 ? 4.899 13.389 -21.190 1.00 83.00 82 GLY A N 1
ATOM 677 C CA . GLY A 1 82 ? 4.914 12.903 -19.816 1.00 83.00 82 GLY A CA 1
ATOM 678 C C . GLY A 1 82 ? 5.851 11.736 -19.551 1.00 83.00 82 GLY A C 1
ATOM 679 O O . GLY A 1 82 ? 6.865 11.532 -20.215 1.00 83.00 82 GLY A O 1
ATOM 680 N N . SER A 1 83 ? 5.494 10.943 -18.550 1.00 88.31 83 SER A N 1
ATOM 681 C CA . SER A 1 83 ? 6.189 9.704 -18.214 1.00 88.31 83 SER A CA 1
ATOM 682 C C . SER A 1 83 ? 5.250 8.720 -17.534 1.00 88.31 83 SER A C 1
ATOM 684 O O . SER A 1 83 ? 4.205 9.103 -17.013 1.00 88.31 83 SER A O 1
ATOM 686 N N . TYR A 1 84 ? 5.612 7.445 -17.530 1.00 90.38 84 TYR A N 1
ATOM 687 C CA . TYR A 1 84 ? 4.929 6.432 -16.735 1.00 90.38 84 TYR A CA 1
ATOM 688 C C . TYR A 1 84 ? 5.938 5.444 -16.164 1.00 90.38 84 TYR A C 1
ATOM 690 O O . TYR A 1 84 ? 7.037 5.288 -16.696 1.00 90.38 84 TYR A O 1
ATOM 698 N N . SER A 1 85 ? 5.559 4.772 -15.084 1.00 92.94 85 SER A N 1
ATOM 699 C CA . SER A 1 85 ? 6.408 3.778 -14.431 1.00 92.94 85 SER A CA 1
ATOM 700 C C . SER A 1 85 ? 5.726 2.418 -14.450 1.00 92.94 85 SER A C 1
ATOM 702 O O . SER A 1 85 ? 4.544 2.309 -14.122 1.00 92.94 85 SER A O 1
ATOM 704 N N . SER A 1 86 ? 6.480 1.373 -14.777 1.00 94.44 86 SER A N 1
ATOM 705 C CA . SER A 1 86 ? 6.014 -0.016 -14.723 1.00 94.44 86 SER A CA 1
ATOM 706 C C . SER A 1 86 ? 6.889 -0.836 -13.776 1.00 94.44 86 SER A C 1
ATOM 708 O O . SER A 1 86 ? 8.118 -0.720 -13.775 1.00 94.44 86 SER A O 1
ATOM 710 N N . PHE A 1 87 ? 6.251 -1.677 -12.963 1.00 95.31 87 PHE A N 1
ATOM 711 C CA . PHE A 1 87 ? 6.895 -2.673 -12.115 1.00 95.31 87 PHE A CA 1
ATOM 712 C C . PHE A 1 87 ? 6.860 -4.037 -12.795 1.00 95.31 87 PHE A C 1
ATOM 714 O O . PHE A 1 87 ? 5.797 -4.506 -13.193 1.00 95.31 87 PHE A O 1
ATOM 721 N N . TYR A 1 88 ? 8.013 -4.694 -12.882 1.00 94.88 88 TYR A N 1
ATOM 722 C CA . TYR A 1 88 ? 8.159 -5.985 -13.541 1.00 94.88 88 TYR A CA 1
ATOM 723 C C . TYR A 1 88 ? 8.736 -7.021 -12.586 1.00 94.88 88 TYR A C 1
ATOM 725 O O . TYR A 1 88 ? 9.678 -6.752 -11.835 1.00 94.88 88 TYR A O 1
ATOM 733 N N . ILE A 1 89 ? 8.219 -8.240 -12.699 1.00 94.75 89 ILE A N 1
ATOM 734 C CA . ILE A 1 89 ? 8.796 -9.441 -12.105 1.00 94.75 89 ILE A CA 1
ATOM 735 C C . ILE A 1 89 ? 9.409 -10.261 -13.239 1.00 94.75 89 ILE A C 1
ATOM 737 O O . ILE A 1 89 ? 8.744 -10.574 -14.230 1.00 94.75 89 ILE A O 1
ATOM 741 N N . ILE A 1 90 ? 10.689 -10.603 -13.108 1.00 93.19 90 ILE A N 1
ATOM 742 C CA . ILE A 1 90 ? 11.489 -11.253 -14.148 1.00 93.19 90 ILE A CA 1
ATOM 743 C C . ILE A 1 90 ? 12.125 -12.518 -13.579 1.00 93.19 90 ILE A C 1
ATOM 745 O O . ILE A 1 90 ? 12.805 -12.459 -12.564 1.00 93.19 90 ILE A O 1
ATOM 749 N N . LYS A 1 91 ? 11.966 -13.656 -14.262 1.00 88.88 91 LYS A N 1
ATOM 750 C CA . LYS A 1 91 ? 12.682 -14.906 -13.929 1.00 88.88 91 LYS A CA 1
ATOM 751 C C . LYS A 1 91 ? 13.742 -15.255 -14.963 1.00 88.88 91 LYS A C 1
ATOM 753 O O . LYS A 1 91 ? 14.921 -15.324 -14.648 1.00 88.88 91 LYS A O 1
ATOM 758 N N . ASN A 1 92 ? 13.283 -15.424 -16.202 1.00 86.62 92 ASN A N 1
ATOM 759 C CA . ASN A 1 92 ? 14.055 -15.552 -17.455 1.00 86.62 92 ASN A CA 1
ATOM 760 C C . ASN A 1 92 ? 13.441 -14.657 -18.544 1.00 86.62 92 ASN A C 1
ATOM 762 O O . ASN A 1 92 ? 14.123 -14.135 -19.417 1.00 86.62 92 ASN A O 1
ATOM 766 N N . LYS A 1 93 ? 12.126 -14.473 -18.445 1.00 89.94 93 LYS A N 1
ATOM 767 C CA . LYS A 1 93 ? 11.288 -13.516 -19.154 1.00 89.94 93 LYS A CA 1
ATOM 768 C C . LYS A 1 93 ? 10.478 -12.732 -18.122 1.00 89.94 93 LYS A C 1
ATOM 770 O O . LYS A 1 93 ? 10.466 -13.112 -16.944 1.00 89.94 93 LYS A O 1
ATOM 775 N N . ILE A 1 94 ? 9.793 -11.691 -18.573 1.00 92.56 94 ILE A N 1
ATOM 776 C CA . ILE A 1 94 ? 8.778 -11.003 -17.773 1.00 92.56 94 ILE A CA 1
ATOM 777 C C . ILE A 1 94 ? 7.665 -12.011 -17.457 1.00 92.56 94 ILE A C 1
ATOM 779 O O . ILE A 1 94 ? 7.147 -12.674 -18.358 1.00 92.56 94 ILE A O 1
ATOM 783 N N . VAL A 1 95 ? 7.367 -12.187 -16.169 1.00 94.06 95 VAL A N 1
ATOM 784 C CA . VAL A 1 95 ? 6.282 -13.059 -15.685 1.00 94.06 95 VAL A CA 1
ATOM 785 C C . VAL A 1 95 ? 5.084 -12.263 -15.187 1.00 94.06 95 VAL A C 1
ATOM 787 O O . VAL A 1 95 ? 3.965 -12.756 -15.267 1.00 94.06 95 VAL A O 1
ATOM 790 N N . SER A 1 96 ? 5.313 -11.038 -14.717 1.00 93.81 96 SER A N 1
ATOM 791 C CA . SER A 1 96 ? 4.265 -10.108 -14.310 1.00 93.81 96 SER A CA 1
ATOM 792 C C . SER A 1 96 ? 4.721 -8.684 -14.589 1.00 93.81 96 SER A C 1
ATOM 794 O O . SER A 1 96 ? 5.901 -8.368 -14.425 1.00 93.81 96 SER A O 1
ATOM 796 N N . GLU A 1 97 ? 3.771 -7.841 -14.964 1.00 94.19 97 GLU A N 1
ATOM 797 C CA . GLU A 1 97 ? 3.936 -6.405 -15.147 1.00 94.19 97 GLU A CA 1
ATOM 798 C C . GLU A 1 97 ? 2.766 -5.688 -14.472 1.00 94.19 97 GLU A C 1
ATOM 800 O O . GLU A 1 97 ? 1.646 -6.202 -14.462 1.00 94.19 97 GLU A O 1
ATOM 805 N N . TYR A 1 98 ? 3.027 -4.512 -13.905 1.00 93.00 98 TYR A N 1
ATOM 806 C CA . TYR A 1 98 ? 1.995 -3.623 -13.394 1.00 93.00 98 TYR A CA 1
ATOM 807 C C . TYR A 1 98 ? 2.364 -2.158 -13.633 1.00 93.00 98 TYR A C 1
ATOM 809 O O . TYR A 1 98 ? 3.472 -1.736 -13.299 1.00 93.00 98 TYR A O 1
ATOM 817 N N . SER A 1 99 ? 1.426 -1.364 -14.154 1.00 91.12 99 SER A N 1
ATOM 818 C CA . SER A 1 99 ? 1.611 0.082 -14.313 1.00 91.12 99 SER A CA 1
ATOM 819 C C . SER A 1 99 ? 1.439 0.785 -12.965 1.00 91.12 99 SER A C 1
ATOM 821 O O . SER A 1 99 ? 0.352 0.802 -12.397 1.00 91.12 99 SER A O 1
ATOM 823 N N . LEU A 1 100 ? 2.517 1.364 -12.438 1.00 89.19 100 LEU A N 1
ATOM 824 C CA . LEU A 1 100 ? 2.508 2.097 -11.167 1.00 89.19 100 LEU A CA 1
ATOM 825 C C . LEU A 1 100 ? 1.836 3.469 -11.289 1.00 89.19 100 LEU A C 1
ATOM 827 O O . LEU A 1 100 ? 1.507 4.083 -10.279 1.00 89.19 100 LEU A O 1
ATOM 831 N N . GLY A 1 101 ? 1.639 3.951 -12.513 1.00 83.81 101 GLY A N 1
ATOM 832 C CA . GLY A 1 101 ? 0.947 5.194 -12.800 1.00 83.81 101 GLY A CA 1
ATOM 833 C C . GLY A 1 101 ? 1.691 6.055 -13.806 1.00 83.81 101 GLY A C 1
ATOM 834 O O . GLY A 1 101 ? 2.723 5.673 -14.364 1.00 83.81 101 GLY A O 1
ATOM 835 N N . PHE A 1 102 ? 1.119 7.226 -14.045 1.00 84.06 102 PHE A N 1
ATOM 836 C CA . PHE A 1 102 ? 1.537 8.147 -15.084 1.00 84.06 102 PHE A CA 1
ATOM 837 C C . PHE A 1 102 ? 1.650 9.569 -14.549 1.00 84.06 102 PHE A C 1
ATOM 839 O O . PHE A 1 102 ? 0.969 9.962 -13.601 1.00 84.06 102 PHE A O 1
ATOM 846 N N . SER A 1 103 ? 2.516 10.331 -15.199 1.00 80.00 103 SER A N 1
ATOM 847 C CA . SER A 1 103 ? 2.663 11.764 -15.046 1.00 80.00 103 SER A CA 1
ATOM 848 C C . SER A 1 103 ? 2.408 12.413 -16.400 1.00 80.00 103 SER A C 1
ATOM 850 O O . SER A 1 103 ? 3.207 12.218 -17.317 1.00 80.00 103 SER A O 1
ATOM 852 N N . PHE A 1 104 ? 1.297 13.136 -16.538 1.00 73.44 104 PHE A N 1
ATOM 853 C CA . PHE A 1 104 ? 0.946 13.868 -17.759 1.00 73.44 104 PHE A CA 1
ATOM 854 C C . PHE A 1 104 ? 0.705 15.338 -17.447 1.00 73.44 104 PHE A C 1
ATOM 856 O O . PHE A 1 104 ? -0.018 15.663 -16.502 1.00 73.44 104 PHE A O 1
ATOM 863 N N . ASP A 1 105 ? 1.242 16.200 -18.305 1.00 62.81 105 ASP A N 1
ATOM 864 C CA . ASP A 1 105 ? 0.807 17.588 -18.397 1.00 62.81 105 ASP A CA 1
ATOM 865 C C . ASP A 1 105 ? -0.317 17.653 -19.440 1.00 62.81 105 ASP A C 1
ATOM 867 O O . ASP A 1 105 ? -0.091 17.389 -20.625 1.00 62.81 105 ASP A O 1
ATOM 871 N N . SER A 1 106 ? -1.560 17.887 -19.002 1.00 58.22 106 SER A N 1
ATOM 872 C CA . SER A 1 106 ? -2.671 18.086 -19.936 1.00 58.22 106 SER A CA 1
ATOM 873 C C . SER A 1 106 ? -2.443 19.394 -20.683 1.00 58.22 106 SER A C 1
ATOM 875 O O . SER A 1 106 ? -2.132 20.418 -20.085 1.00 58.22 106 SER A O 1
ATOM 877 N N . ASP A 1 107 ? -2.664 19.349 -21.989 1.00 53.31 107 ASP A N 1
ATOM 878 C CA . ASP A 1 107 ? -2.573 20.409 -22.993 1.00 53.31 107 ASP A CA 1
ATOM 879 C C . ASP A 1 107 ? -3.432 21.667 -22.720 1.00 53.31 107 ASP A C 1
ATOM 881 O O . ASP A 1 107 ? -4.299 22.033 -23.504 1.00 53.31 107 ASP A O 1
ATOM 885 N N . GLY A 1 108 ? -3.186 22.375 -21.615 1.00 48.78 108 GLY A N 1
ATOM 886 C CA . GLY A 1 108 ? -3.547 23.780 -21.375 1.00 48.78 108 GLY A CA 1
ATOM 887 C C . GLY A 1 108 ? -5.037 24.159 -21.312 1.00 48.78 108 GLY A C 1
ATOM 888 O O . GLY A 1 108 ? -5.346 25.235 -20.805 1.00 48.78 108 GLY A O 1
ATOM 889 N N . ALA A 1 109 ? -5.966 23.326 -21.789 1.00 49.62 109 ALA A N 1
ATOM 890 C CA . ALA A 1 109 ? -7.394 23.650 -21.870 1.00 49.62 109 ALA A CA 1
ATOM 891 C C . ALA A 1 109 ? -8.136 23.363 -20.558 1.00 49.62 109 ALA A C 1
ATOM 893 O O . ALA A 1 109 ? -8.952 24.159 -20.105 1.00 49.62 109 ALA A O 1
ATOM 894 N N . ASN A 1 110 ? -7.809 22.241 -19.921 1.00 53.66 110 ASN A N 1
ATOM 895 C CA . ASN A 1 110 ? -8.220 21.913 -18.565 1.00 53.66 110 ASN A CA 1
ATOM 896 C C . ASN A 1 110 ? -6.918 21.779 -17.795 1.00 53.66 110 ASN A C 1
ATOM 898 O O . ASN A 1 110 ? -6.289 20.736 -17.913 1.00 53.66 110 ASN A O 1
ATOM 902 N N . ALA A 1 111 ? -6.464 22.824 -17.103 1.00 63.78 111 ALA A N 1
ATOM 903 C CA . ALA A 1 111 ? -5.198 22.825 -16.371 1.00 63.78 111 ALA A CA 1
ATOM 904 C C . ALA A 1 111 ? -5.236 21.794 -15.221 1.00 63.78 111 ALA A C 1
ATOM 906 O O . ALA A 1 111 ? -5.462 22.105 -14.055 1.00 63.78 111 ALA A O 1
ATOM 907 N N . LYS A 1 112 ? -5.104 20.526 -15.606 1.00 70.50 112 LYS A N 1
ATOM 908 C CA . LYS A 1 112 ? -5.199 19.327 -14.801 1.00 70.50 112 LYS A CA 1
ATOM 909 C C . LYS A 1 112 ? -3.920 18.545 -15.034 1.00 70.50 112 LYS A C 1
ATOM 911 O O . LYS A 1 112 ? -3.687 18.057 -16.135 1.00 70.50 112 LYS A O 1
ATOM 916 N N . SER A 1 113 ? -3.134 18.403 -13.983 1.00 73.31 113 SER A N 1
ATOM 917 C CA . SER A 1 113 ? -1.976 17.524 -13.966 1.00 73.31 113 SER A CA 1
ATOM 918 C C . SER A 1 113 ? -2.320 16.302 -13.130 1.00 73.31 113 SER A C 1
ATOM 920 O O . SER A 1 113 ? -2.945 16.409 -12.072 1.00 73.31 113 SER A O 1
ATOM 922 N N . THR A 1 114 ? -1.948 15.123 -13.609 1.00 76.06 114 THR A N 1
ATOM 923 C CA . THR A 1 114 ? -1.958 13.917 -12.784 1.00 76.06 114 THR A CA 1
ATOM 924 C C . THR A 1 114 ? -0.537 13.416 -12.729 1.00 76.06 114 THR A C 1
ATOM 926 O O . THR A 1 114 ? 0.064 13.199 -13.775 1.00 76.06 114 THR A O 1
ATOM 929 N N . SER A 1 115 ? -0.026 13.231 -11.517 1.00 82.69 115 SER A N 1
ATOM 930 C CA . SER A 1 115 ? 1.253 12.588 -11.252 1.00 82.69 115 SER A CA 1
ATOM 931 C C . SER A 1 115 ? 1.031 11.351 -10.391 1.00 82.69 115 SER A C 1
ATOM 933 O O . SER A 1 115 ? 0.076 11.278 -9.614 1.00 82.69 115 SER A O 1
ATOM 935 N N . ALA A 1 116 ? 1.910 10.367 -10.529 1.00 84.56 116 ALA A N 1
ATOM 936 C CA . ALA A 1 116 ? 1.927 9.187 -9.685 1.00 84.56 116 ALA A CA 1
ATOM 937 C C . ALA A 1 116 ? 3.316 9.019 -9.077 1.00 84.56 116 ALA A C 1
ATOM 939 O O . ALA A 1 116 ? 4.334 9.174 -9.751 1.00 84.56 116 ALA A O 1
ATOM 940 N N . SER A 1 117 ? 3.350 8.687 -7.795 1.00 88.50 117 SER A N 1
ATOM 941 C CA . SER A 1 117 ? 4.554 8.272 -7.088 1.00 88.50 117 SER A CA 1
ATOM 942 C C . SER A 1 117 ? 4.307 6.930 -6.416 1.00 88.50 117 SER A C 1
ATOM 944 O O . SER A 1 117 ? 3.166 6.532 -6.187 1.00 88.50 117 SER A O 1
ATOM 946 N N . TYR A 1 118 ? 5.380 6.217 -6.101 1.00 91.44 118 TYR A N 1
ATOM 947 C CA . TYR A 1 118 ? 5.297 4.935 -5.422 1.00 91.44 118 TYR A CA 1
ATOM 948 C C . TYR A 1 118 ? 6.325 4.858 -4.298 1.00 91.44 118 TYR A C 1
ATOM 950 O O . TYR A 1 118 ? 7.394 5.472 -4.353 1.00 91.44 118 TYR A O 1
ATOM 958 N N . ARG A 1 119 ? 6.023 4.061 -3.274 1.00 90.38 119 ARG A N 1
ATOM 959 C CA . ARG A 1 119 ? 6.976 3.714 -2.218 1.00 90.38 119 ARG A CA 1
ATOM 960 C C . ARG A 1 119 ? 6.745 2.307 -1.695 1.00 90.38 119 ARG A C 1
ATOM 962 O O . ARG A 1 119 ? 5.614 1.837 -1.629 1.00 90.38 119 ARG A O 1
ATOM 969 N N . PHE A 1 120 ? 7.819 1.663 -1.259 1.00 88.88 120 PHE A N 1
ATOM 970 C CA . PHE A 1 120 ? 7.733 0.405 -0.525 1.00 88.88 120 PHE A CA 1
ATOM 971 C C . PHE A 1 120 ? 7.429 0.702 0.944 1.00 88.88 120 PHE A C 1
ATOM 973 O O . PHE A 1 120 ? 8.187 1.417 1.599 1.00 88.88 120 PHE A O 1
ATOM 980 N N . ILE A 1 121 ? 6.317 0.171 1.450 1.00 84.75 121 ILE A N 1
ATOM 981 C CA . ILE A 1 121 ? 5.934 0.261 2.873 1.00 84.75 121 ILE A CA 1
ATOM 982 C C . ILE A 1 121 ? 6.228 -1.040 3.630 1.00 84.75 121 ILE A C 1
ATOM 984 O O . ILE A 1 121 ? 6.387 -1.035 4.847 1.00 84.75 121 ILE A O 1
ATOM 988 N N . HIS A 1 122 ? 6.357 -2.138 2.889 1.00 80.06 122 HIS A N 1
ATOM 989 C CA . HIS A 1 122 ? 6.872 -3.431 3.321 1.00 80.06 122 HIS A CA 1
ATOM 990 C C . HIS A 1 122 ? 7.733 -3.991 2.180 1.00 80.06 122 HIS A C 1
ATOM 992 O O . HIS A 1 122 ? 7.627 -3.525 1.043 1.00 80.06 122 HIS A O 1
ATOM 998 N N . GLU A 1 123 ? 8.548 -5.014 2.433 1.00 80.88 123 GLU A N 1
ATOM 999 C CA . GLU A 1 123 ? 9.362 -5.651 1.383 1.00 80.88 123 GLU A CA 1
ATOM 1000 C C . GLU A 1 123 ? 8.527 -6.193 0.212 1.00 80.88 123 GLU A C 1
ATOM 1002 O O . GLU A 1 123 ? 9.022 -6.341 -0.905 1.00 80.88 123 GLU A O 1
ATOM 1007 N N . GLU A 1 124 ? 7.256 -6.474 0.455 1.00 89.31 124 GLU A N 1
ATOM 1008 C CA . GLU A 1 124 ? 6.340 -7.073 -0.513 1.00 89.31 124 GLU A CA 1
ATOM 1009 C C . GLU A 1 124 ? 5.172 -6.151 -0.854 1.00 89.31 124 GLU A C 1
ATOM 1011 O O . GLU A 1 124 ? 4.305 -6.553 -1.617 1.00 89.31 124 GLU A O 1
ATOM 1016 N N . ILE A 1 125 ? 5.120 -4.932 -0.302 1.00 91.06 125 ILE A N 1
ATOM 1017 C CA . ILE A 1 125 ? 3.976 -4.037 -0.495 1.00 91.06 125 ILE A CA 1
ATOM 1018 C C . ILE A 1 125 ? 4.428 -2.679 -1.016 1.00 91.06 125 ILE A C 1
ATOM 1020 O O . ILE A 1 125 ? 5.192 -1.962 -0.360 1.00 91.06 125 ILE A O 1
ATOM 1024 N N . ILE A 1 126 ? 3.890 -2.320 -2.178 1.00 92.50 126 ILE A N 1
ATOM 1025 C CA . ILE A 1 126 ? 4.064 -1.023 -2.824 1.00 92.50 126 ILE A CA 1
ATOM 1026 C C . ILE A 1 126 ? 2.795 -0.204 -2.598 1.00 92.50 126 ILE A C 1
ATOM 1028 O O . ILE A 1 126 ? 1.700 -0.641 -2.935 1.00 92.50 126 ILE A O 1
ATOM 1032 N N . GLU A 1 127 ? 2.943 0.993 -2.045 1.00 91.81 127 GLU A N 1
ATOM 1033 C CA . GLU A 1 127 ? 1.898 2.013 -2.049 1.00 91.81 127 GLU A CA 1
ATOM 1034 C C . GLU A 1 127 ? 2.114 2.930 -3.250 1.00 91.81 127 GLU A C 1
ATOM 1036 O O . GLU A 1 127 ? 3.210 3.460 -3.442 1.00 91.81 127 GLU A O 1
ATOM 1041 N N . ILE A 1 128 ? 1.061 3.120 -4.035 1.00 91.56 128 ILE A N 1
ATOM 1042 C CA . ILE A 1 128 ? 0.994 4.064 -5.144 1.00 91.56 128 ILE A CA 1
ATOM 1043 C C . ILE A 1 128 ? 0.137 5.242 -4.700 1.00 91.56 128 ILE A C 1
ATOM 1045 O O . ILE A 1 128 ? -0.972 5.068 -4.191 1.00 91.56 128 ILE A O 1
ATOM 1049 N N . ILE A 1 129 ? 0.657 6.441 -4.920 1.00 89.19 129 ILE A N 1
ATOM 1050 C CA . ILE A 1 129 ? 0.019 7.709 -4.596 1.00 89.19 129 ILE A CA 1
ATOM 1051 C C . ILE A 1 129 ? -0.154 8.453 -5.911 1.00 89.19 129 ILE A C 1
ATOM 1053 O O . ILE A 1 129 ? 0.830 8.909 -6.495 1.00 89.19 129 ILE A O 1
ATOM 1057 N N . ALA A 1 130 ? -1.393 8.553 -6.383 1.00 87.56 130 ALA A N 1
ATOM 1058 C CA . ALA A 1 130 ? -1.730 9.354 -7.549 1.00 87.56 130 ALA A CA 1
ATOM 1059 C C . ALA A 1 130 ? -2.320 10.687 -7.089 1.00 87.56 130 ALA A C 1
ATOM 1061 O O . ALA A 1 130 ? -3.392 10.721 -6.475 1.00 87.56 130 ALA A O 1
ATOM 1062 N N . THR A 1 131 ? -1.618 11.770 -7.403 1.00 86.19 131 THR A N 1
ATOM 1063 C CA . THR A 1 131 ? -2.000 13.141 -7.080 1.00 86.19 131 THR A CA 1
ATOM 1064 C C . THR A 1 131 ? -2.543 13.796 -8.337 1.00 86.19 131 THR A C 1
ATOM 1066 O O . THR A 1 131 ? -1.866 13.888 -9.361 1.00 86.19 131 THR A O 1
ATOM 1069 N N . THR A 1 132 ? -3.793 14.239 -8.266 1.00 83.81 132 THR A N 1
ATOM 1070 C CA . THR A 1 132 ? -4.416 15.037 -9.319 1.00 83.81 132 THR A CA 1
ATOM 1071 C C . THR A 1 132 ? -4.516 16.474 -8.854 1.00 83.81 132 THR A C 1
ATOM 1073 O O . THR A 1 132 ? -5.184 16.755 -7.862 1.00 83.81 132 THR A O 1
ATOM 1076 N N . GLU A 1 133 ? -3.896 17.376 -9.596 1.00 80.06 133 GLU A N 1
ATOM 1077 C CA . GLU A 1 133 ? -3.981 18.813 -9.392 1.00 80.06 133 GLU A CA 1
ATOM 1078 C C . GLU A 1 133 ? -4.889 19.396 -10.465 1.00 80.06 133 GLU A C 1
ATOM 1080 O O . GLU A 1 133 ? -4.688 19.152 -11.651 1.00 80.06 133 GLU A O 1
ATOM 1085 N N . VAL A 1 134 ? -5.913 20.141 -10.053 1.00 76.00 134 VAL A N 1
ATOM 1086 C CA . VAL A 1 134 ? -6.821 20.857 -10.949 1.00 76.00 134 VAL A CA 1
ATOM 1087 C C . VAL A 1 134 ? -6.739 22.336 -10.620 1.00 76.00 134 VAL A C 1
ATOM 1089 O O . VAL A 1 134 ?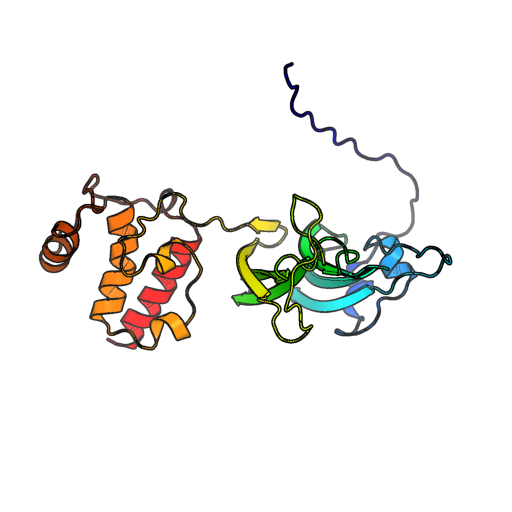 -7.067 22.766 -9.511 1.00 76.00 134 VAL A O 1
ATOM 1092 N N . VAL A 1 135 ? -6.325 23.124 -11.599 1.00 70.25 135 VAL A N 1
ATOM 1093 C CA . VAL A 1 135 ? -6.423 24.577 -11.571 1.00 70.25 135 VAL A CA 1
ATOM 1094 C C . VAL A 1 135 ? -7.884 24.952 -11.816 1.00 70.25 135 VAL A C 1
ATOM 1096 O O . VAL A 1 135 ? -8.512 24.479 -12.765 1.00 70.25 135 VAL A O 1
ATOM 1099 N N . ALA A 1 136 ? -8.448 25.785 -10.941 1.00 61.69 136 ALA A N 1
ATOM 1100 C CA . ALA A 1 136 ? -9.790 26.323 -11.133 1.00 61.69 136 ALA A CA 1
ATOM 1101 C C . ALA A 1 136 ? -9.891 27.102 -12.461 1.00 61.69 136 ALA A C 1
ATOM 1103 O O . ALA A 1 136 ? -8.967 27.833 -12.810 1.00 61.69 136 ALA A O 1
ATOM 1104 N N . ASP A 1 137 ? -11.021 26.935 -13.158 1.00 59.38 137 ASP A N 1
ATOM 1105 C CA . ASP A 1 137 ? -11.371 27.517 -14.464 1.00 59.38 137 ASP A CA 1
ATOM 1106 C C . ASP A 1 137 ? -10.624 28.825 -14.805 1.00 59.38 137 ASP A C 1
ATOM 1108 O O . ASP A 1 137 ? -10.902 29.894 -14.255 1.00 59.38 137 ASP A O 1
ATOM 1112 N N . SER A 1 138 ? -9.671 28.709 -15.735 1.00 57.44 138 SER A N 1
ATOM 1113 C CA . SER A 1 138 ? -8.792 29.783 -16.206 1.00 57.44 138 SER A CA 1
ATOM 1114 C C . SER A 1 138 ? -9.383 30.589 -17.367 1.00 57.44 138 SER A C 1
ATOM 1116 O O . SER A 1 138 ? -8.721 31.499 -17.876 1.00 57.44 138 SER A O 1
ATOM 1118 N N . SER A 1 139 ? -10.610 30.280 -17.807 1.00 61.72 139 SER A N 1
ATOM 1119 C CA . SER A 1 139 ? -11.245 30.999 -18.908 1.00 61.72 139 SER A CA 1
ATOM 1120 C C . SER A 1 139 ? -11.476 32.465 -18.540 1.00 61.72 139 SER A C 1
ATOM 1122 O O . SER A 1 139 ? -11.967 32.794 -17.460 1.00 61.72 139 SER A O 1
ATOM 1124 N N . MET A 1 140 ? -11.147 33.364 -19.470 1.00 63.19 140 MET A N 1
ATOM 1125 C CA . MET A 1 140 ? -11.379 34.805 -19.312 1.00 63.19 140 MET A CA 1
ATOM 1126 C C . MET A 1 140 ? -12.860 35.184 -19.337 1.00 63.19 140 MET A C 1
ATOM 1128 O O . MET A 1 140 ? -13.195 36.317 -19.003 1.00 63.19 140 MET A O 1
ATOM 1132 N N . TYR A 1 141 ? -13.734 34.257 -19.728 1.00 64.31 141 TYR A N 1
ATOM 1133 C CA . TYR A 1 141 ? -15.150 34.494 -19.957 1.00 64.31 141 TYR A CA 1
ATOM 1134 C C . TYR A 1 141 ? -16.010 33.534 -19.134 1.00 64.31 141 TYR A C 1
ATOM 1136 O O . TYR A 1 141 ? -15.599 32.406 -18.871 1.00 64.31 141 TYR A O 1
ATOM 1144 N N . ASP A 1 142 ? -17.181 33.980 -18.683 1.00 68.88 142 ASP A N 1
ATOM 1145 C CA . ASP A 1 142 ? -18.191 33.104 -18.081 1.00 68.88 142 ASP A CA 1
ATOM 1146 C C . ASP A 1 142 ? -19.002 32.338 -19.147 1.00 68.88 142 ASP A C 1
ATOM 1148 O O . ASP A 1 142 ? -18.808 32.503 -20.352 1.00 68.88 142 ASP A O 1
ATOM 1152 N N . GLU A 1 143 ? -19.929 31.489 -18.700 1.00 67.31 143 GLU A N 1
ATOM 1153 C CA . GLU A 1 143 ? -20.842 30.714 -19.561 1.00 67.31 143 GLU A CA 1
ATOM 1154 C C . GLU A 1 143 ? -21.753 31.579 -20.461 1.00 67.31 143 GLU A C 1
ATOM 1156 O O . GLU A 1 143 ? -22.346 31.068 -21.409 1.00 67.31 143 GLU A O 1
ATOM 1161 N N . HIS A 1 144 ? -21.825 32.890 -20.211 1.00 77.38 144 HIS A N 1
ATOM 1162 C CA . HIS A 1 144 ? -22.558 33.875 -21.007 1.00 77.38 144 HIS A CA 1
ATOM 1163 C C . HIS A 1 144 ? -21.619 34.755 -21.856 1.00 77.38 144 HIS A C 1
ATOM 1165 O O . HIS A 1 144 ? -22.060 35.760 -22.412 1.00 77.38 144 HIS A O 1
ATOM 1171 N N . PHE A 1 145 ? -20.339 34.382 -21.981 1.00 71.38 145 PHE A N 1
ATOM 1172 C CA . PHE A 1 145 ? -19.289 35.123 -22.688 1.00 71.38 145 PHE A CA 1
ATOM 1173 C C . PHE A 1 145 ? -18.976 36.518 -22.116 1.00 71.38 145 PHE A C 1
ATOM 1175 O O . PHE A 1 145 ? -18.396 37.357 -22.808 1.00 71.38 145 PHE A O 1
ATOM 1182 N N . ASN A 1 146 ? -19.292 36.787 -20.847 1.00 76.12 146 ASN A N 1
ATOM 1183 C CA . ASN A 1 146 ? -18.865 38.024 -20.192 1.00 76.12 146 ASN A CA 1
ATOM 1184 C C . ASN A 1 146 ? -17.442 37.884 -19.659 1.00 76.12 146 ASN A C 1
ATOM 1186 O O . ASN A 1 146 ? -17.091 36.862 -19.073 1.00 76.12 146 ASN A O 1
ATOM 1190 N N . MET A 1 147 ? -16.629 38.930 -19.815 1.00 66.88 147 MET A N 1
ATOM 1191 C CA . MET A 1 147 ? -15.259 38.940 -19.303 1.00 66.88 147 MET A CA 1
ATOM 1192 C C . MET A 1 147 ? -15.257 38.905 -17.767 1.00 66.88 147 MET A C 1
ATOM 1194 O O . MET A 1 147 ? -15.788 39.803 -17.110 1.00 66.88 147 MET A O 1
ATOM 1198 N N . LYS A 1 148 ? -14.618 37.889 -17.185 1.00 68.25 148 LYS A N 1
ATOM 1199 C CA . LYS A 1 148 ? -14.440 37.746 -15.738 1.00 68.25 148 LYS A CA 1
ATOM 1200 C C . LYS A 1 148 ? -13.440 38.802 -15.240 1.00 68.25 148 LYS A C 1
ATOM 1202 O O . LYS A 1 148 ? -12.234 38.686 -15.448 1.00 68.25 148 LYS A O 1
ATOM 1207 N N . PHE A 1 149 ? -13.928 39.858 -14.587 1.00 53.84 149 PHE A N 1
ATOM 1208 C CA . PHE A 1 149 ? -13.086 40.908 -13.994 1.00 53.84 149 PHE A CA 1
ATOM 1209 C C . PHE A 1 149 ? -12.303 40.381 -12.773 1.00 53.84 149 PHE A C 1
ATOM 1211 O O . PHE A 1 149 ? -12.887 39.774 -11.880 1.00 53.84 149 PHE A O 1
ATOM 1218 N N . GLY A 1 150 ? -10.990 40.655 -12.702 1.00 54.75 150 GLY A N 1
ATOM 1219 C CA . GLY A 1 150 ? -10.145 40.339 -11.533 1.00 54.75 150 GLY A CA 1
ATOM 1220 C C . GLY A 1 150 ? -9.278 39.072 -11.627 1.00 54.75 150 GLY A C 1
ATOM 1221 O O . GLY A 1 150 ? -8.662 38.690 -10.631 1.00 54.75 150 GLY A O 1
ATOM 1222 N N . LEU A 1 151 ? -9.191 38.434 -12.801 1.00 48.50 151 LEU A N 1
ATOM 1223 C CA . LEU A 1 151 ? -8.244 37.343 -13.068 1.00 48.50 151 LEU A CA 1
ATOM 1224 C C . LEU A 1 151 ? -6.796 37.863 -13.029 1.00 48.50 151 LEU A C 1
ATOM 1226 O O . LEU A 1 151 ? -6.281 38.393 -14.010 1.00 48.50 151 LEU A O 1
ATOM 1230 N N . SER A 1 152 ? -6.128 37.703 -11.886 1.00 51.00 152 SER A N 1
ATOM 1231 C CA . SER A 1 152 ? -4.667 37.715 -11.808 1.00 51.00 152 SER A CA 1
ATOM 1232 C C . SER A 1 152 ? -4.170 36.268 -11.846 1.00 51.00 152 SER A C 1
ATOM 1234 O O . SER A 1 152 ? -4.756 35.385 -11.217 1.00 51.00 152 SER A O 1
ATOM 1236 N N . SER A 1 153 ? -3.054 36.008 -12.529 1.00 48.94 153 SER A N 1
ATOM 1237 C CA . SER A 1 153 ? -2.349 34.713 -12.494 1.00 48.94 153 SER A CA 1
ATOM 1238 C C . SER A 1 153 ? -1.913 34.290 -11.079 1.00 48.94 153 SER A C 1
ATOM 1240 O O . SER A 1 153 ? -1.497 33.157 -10.881 1.00 48.94 153 SER A O 1
ATOM 1242 N N . HIS A 1 154 ? -2.050 35.175 -10.086 1.00 46.31 154 HIS A N 1
ATOM 1243 C CA . HIS A 1 154 ? -1.720 34.942 -8.681 1.00 46.31 154 HIS A CA 1
ATOM 1244 C C . HIS A 1 154 ? -2.912 34.450 -7.833 1.00 46.31 154 HIS A C 1
ATOM 1246 O O . HIS A 1 154 ? -2.710 34.087 -6.679 1.00 46.31 154 HIS A O 1
ATOM 1252 N N . ASN A 1 155 ? -4.139 34.423 -8.374 1.00 46.56 155 ASN A N 1
ATOM 1253 C CA . ASN A 1 155 ? -5.361 34.068 -7.631 1.00 46.56 155 ASN A CA 1
ATOM 1254 C C . ASN A 1 155 ? -5.978 32.715 -8.035 1.00 46.56 155 ASN A C 1
ATOM 1256 O O . ASN A 1 155 ? -7.122 32.422 -7.677 1.00 46.56 155 ASN A O 1
ATOM 1260 N N . GLN A 1 156 ? -5.249 31.878 -8.776 1.00 58.31 156 GLN A N 1
ATOM 1261 C CA . GLN A 1 156 ? -5.734 30.553 -9.155 1.00 58.31 156 GLN A CA 1
ATOM 1262 C C . GLN A 1 156 ? -5.787 29.638 -7.926 1.00 58.31 156 GLN A C 1
ATOM 1264 O O . GLN A 1 156 ? -4.770 29.344 -7.301 1.00 58.31 156 GLN A O 1
ATOM 1269 N N . LYS A 1 157 ? -6.990 29.178 -7.566 1.00 58.75 157 LYS A N 1
ATOM 1270 C CA . LYS A 1 157 ? -7.150 28.123 -6.562 1.00 58.75 157 LYS A CA 1
ATOM 1271 C C . LYS A 1 157 ? -6.815 26.787 -7.213 1.00 58.75 157 LYS A C 1
ATOM 1273 O O . LYS A 1 157 ? -7.515 26.356 -8.127 1.00 58.75 157 LYS A O 1
ATOM 1278 N N . MET A 1 158 ? -5.751 26.154 -6.735 1.00 67.94 158 MET A N 1
ATOM 1279 C CA . MET A 1 158 ? -5.393 24.790 -7.099 1.00 67.94 158 MET A CA 1
ATOM 1280 C C . MET A 1 158 ? -6.032 23.835 -6.098 1.00 67.94 158 MET A C 1
ATOM 1282 O O . MET A 1 158 ? -5.811 23.951 -4.893 1.00 67.94 158 MET A O 1
ATOM 1286 N N . ASN A 1 159 ? -6.837 22.907 -6.601 1.00 75.56 159 ASN A N 1
ATOM 1287 C CA . ASN A 1 159 ? -7.358 21.810 -5.803 1.00 75.56 159 ASN A CA 1
ATOM 1288 C C . ASN A 1 159 ? -6.512 20.575 -6.103 1.00 75.56 159 ASN A C 1
ATOM 1290 O O . ASN A 1 159 ? -6.457 20.144 -7.254 1.00 75.56 159 ASN A O 1
ATOM 1294 N N . SER A 1 160 ? -5.876 20.006 -5.082 1.00 80.00 160 SER A N 1
ATOM 1295 C CA . SER A 1 160 ? -5.200 18.716 -5.185 1.00 80.00 160 SER A CA 1
ATOM 1296 C C . SER A 1 160 ? -6.022 17.626 -4.504 1.00 80.00 160 SER A C 1
ATOM 1298 O O . SER A 1 160 ? -6.656 17.842 -3.468 1.00 80.00 160 SER A O 1
ATOM 1300 N N . HIS A 1 161 ? -6.039 16.445 -5.111 1.00 82.31 161 HIS A N 1
ATOM 1301 C CA . HIS A 1 161 ? -6.629 15.252 -4.527 1.00 82.31 161 HIS A CA 1
ATOM 1302 C C . HIS A 1 161 ? -5.669 14.077 -4.675 1.00 82.31 161 HIS A C 1
ATOM 1304 O O . HIS A 1 161 ? -5.275 13.735 -5.793 1.00 82.31 161 HIS A O 1
ATOM 1310 N N . ASP A 1 162 ? -5.342 13.457 -3.544 1.00 84.69 162 ASP A N 1
ATOM 1311 C CA . ASP A 1 162 ? -4.542 12.241 -3.492 1.00 84.69 162 ASP A CA 1
ATOM 1312 C C . ASP A 1 162 ? -5.452 11.018 -3.471 1.00 84.69 162 ASP A C 1
ATOM 1314 O O . ASP A 1 162 ? -6.405 10.931 -2.693 1.00 84.69 162 ASP A O 1
ATOM 1318 N N . SER A 1 163 ? -5.102 10.042 -4.295 1.00 83.44 163 SER A N 1
ATOM 1319 C CA . SER A 1 163 ? -5.679 8.705 -4.276 1.00 83.44 163 SER A CA 1
ATOM 1320 C C . SER A 1 163 ? -4.588 7.681 -3.991 1.00 83.44 163 SER A C 1
ATOM 1322 O O . SER A 1 163 ? -3.454 7.814 -4.455 1.00 83.44 163 SER A O 1
ATOM 1324 N N . TYR A 1 164 ? -4.933 6.670 -3.197 1.00 84.62 164 TYR A N 1
ATOM 1325 C CA . TYR A 1 164 ? -4.003 5.646 -2.732 1.00 84.62 164 TYR A CA 1
ATOM 1326 C C . TYR A 1 164 ? -4.427 4.287 -3.278 1.00 84.62 164 TYR A C 1
ATOM 1328 O O . TYR A 1 164 ? -5.598 3.918 -3.184 1.00 84.62 164 TYR A O 1
ATOM 1336 N N . SER A 1 165 ? -3.468 3.539 -3.810 1.00 89.00 165 SER A N 1
ATOM 1337 C CA . SER A 1 165 ? -3.629 2.126 -4.157 1.00 89.00 165 SER A CA 1
ATOM 1338 C C . SER A 1 165 ? -2.430 1.326 -3.660 1.00 89.00 165 SER A C 1
ATOM 1340 O O . SER A 1 165 ? -1.373 1.878 -3.346 1.00 89.00 165 SER A O 1
ATOM 1342 N N . TYR A 1 166 ? -2.616 0.019 -3.519 1.00 91.94 166 TYR A N 1
ATOM 1343 C CA . TYR A 1 166 ? -1.670 -0.854 -2.838 1.00 91.94 166 TYR A CA 1
ATOM 1344 C C . TYR A 1 166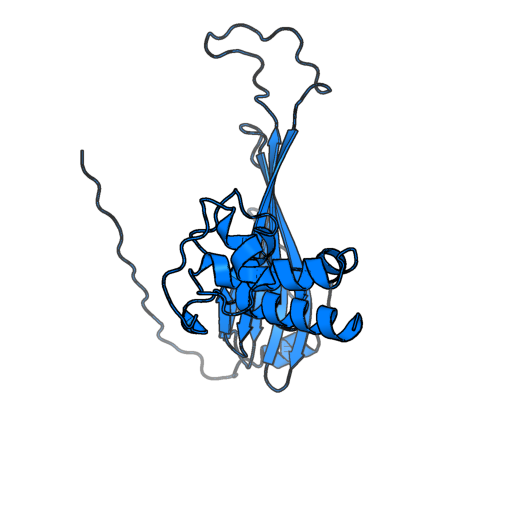 ? -1.469 -2.121 -3.650 1.00 91.94 166 TYR A C 1
ATOM 1346 O O . TYR A 1 166 ? -2.442 -2.765 -4.034 1.00 91.94 166 TYR A O 1
ATOM 1354 N N . LEU A 1 167 ? -0.217 -2.507 -3.861 1.00 93.12 167 LEU A N 1
ATOM 1355 C CA . LEU A 1 167 ? 0.146 -3.747 -4.534 1.00 93.12 167 LEU A CA 1
ATOM 1356 C C . LEU A 1 167 ? 0.903 -4.646 -3.580 1.00 93.12 167 LEU A C 1
ATOM 1358 O O . LEU A 1 167 ? 1.873 -4.204 -2.967 1.00 93.12 167 LEU A O 1
ATOM 1362 N N . LYS A 1 168 ? 0.502 -5.909 -3.514 1.00 93.75 168 LYS A N 1
ATOM 1363 C CA . LYS A 1 168 ? 1.229 -6.979 -2.848 1.00 93.75 168 LYS A CA 1
ATOM 1364 C C . LYS A 1 168 ? 1.944 -7.841 -3.879 1.00 93.75 168 LYS A C 1
ATOM 1366 O O . LYS A 1 168 ? 1.376 -8.227 -4.900 1.00 93.75 168 LYS A O 1
ATOM 1371 N N . ILE A 1 169 ? 3.204 -8.128 -3.606 1.00 92.50 169 ILE A N 1
ATOM 1372 C CA . ILE A 1 169 ? 4.077 -8.949 -4.432 1.00 92.50 169 ILE A CA 1
ATOM 1373 C C . ILE A 1 169 ? 4.071 -10.357 -3.844 1.00 92.50 169 ILE A C 1
ATOM 1375 O O . ILE A 1 169 ? 4.543 -10.557 -2.731 1.00 92.50 169 ILE A O 1
ATOM 1379 N N . ASN A 1 170 ? 3.585 -11.326 -4.615 1.00 89.94 170 ASN A N 1
ATOM 1380 C CA . ASN A 1 170 ? 3.548 -12.738 -4.240 1.00 89.94 170 ASN A CA 1
ATOM 1381 C C . ASN A 1 170 ? 4.381 -13.538 -5.242 1.00 89.94 170 ASN A C 1
ATOM 1383 O O . ASN A 1 170 ? 3.859 -13.988 -6.264 1.00 89.94 170 ASN A O 1
ATOM 1387 N N . GLU A 1 171 ? 5.678 -13.690 -4.968 1.00 87.44 171 GLU A N 1
ATOM 1388 C CA . GLU A 1 171 ? 6.664 -14.359 -5.831 1.00 87.44 171 GLU A CA 1
ATOM 1389 C C . GLU A 1 171 ? 6.602 -13.901 -7.304 1.00 87.44 171 GLU A C 1
ATOM 1391 O O . GLU A 1 171 ? 7.276 -12.959 -7.704 1.00 87.44 171 GLU A O 1
ATOM 1396 N N . CYS A 1 172 ? 5.789 -14.568 -8.128 1.00 88.00 172 CYS A N 1
ATOM 1397 C CA . CYS A 1 172 ? 5.624 -14.304 -9.558 1.00 88.00 172 CYS A CA 1
ATOM 1398 C C . CYS A 1 172 ? 4.360 -13.500 -9.905 1.00 88.00 172 CYS A C 1
ATOM 1400 O O . CYS A 1 172 ? 4.036 -13.384 -11.087 1.00 88.00 172 CYS A O 1
ATOM 1402 N N . ARG A 1 173 ? 3.614 -13.001 -8.915 1.00 91.56 173 ARG A N 1
ATOM 1403 C CA . ARG A 1 173 ? 2.339 -12.297 -9.100 1.00 91.56 173 ARG A CA 1
ATOM 1404 C C . ARG A 1 173 ? 2.320 -10.960 -8.376 1.00 91.56 173 ARG A C 1
ATOM 1406 O O . ARG A 1 173 ? 2.993 -10.772 -7.365 1.00 91.56 173 ARG A O 1
ATOM 1413 N N . ILE A 1 174 ? 1.510 -10.057 -8.912 1.00 92.38 174 ILE A N 1
ATOM 1414 C CA . ILE A 1 174 ? 1.188 -8.764 -8.320 1.00 92.38 174 ILE A CA 1
ATOM 1415 C C . ILE A 1 174 ? -0.315 -8.770 -8.063 1.00 92.38 174 ILE A C 1
ATOM 1417 O O . ILE A 1 174 ? -1.097 -9.047 -8.972 1.00 92.38 174 ILE A O 1
ATOM 1421 N N . GLU A 1 175 ? -0.708 -8.497 -6.827 1.00 92.81 175 GLU A N 1
ATOM 1422 C CA . GLU A 1 175 ? -2.100 -8.480 -6.387 1.00 92.81 175 GLU A CA 1
ATOM 1423 C C . GLU A 1 175 ? -2.450 -7.098 -5.844 1.00 92.81 175 GLU A C 1
ATOM 1425 O O . GLU A 1 175 ? -1.739 -6.554 -5.002 1.00 92.81 175 GLU A O 1
ATOM 1430 N N . GLU A 1 176 ? -3.551 -6.519 -6.315 1.00 91.50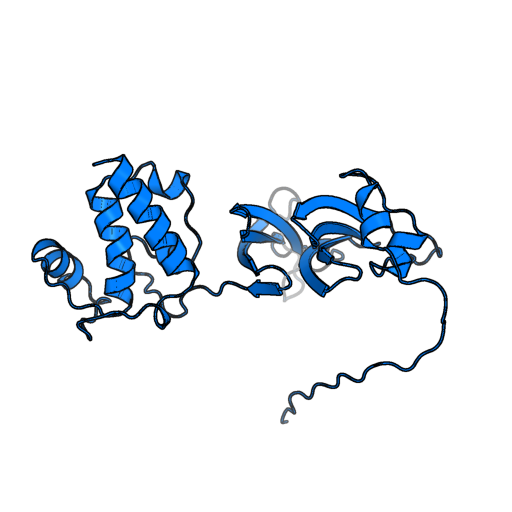 176 GLU A N 1
ATOM 1431 C CA . GLU A 1 176 ? -4.043 -5.249 -5.789 1.00 91.50 176 GLU A CA 1
ATOM 1432 C C . GLU A 1 176 ? -4.762 -5.475 -4.452 1.00 91.50 176 GLU A C 1
ATOM 1434 O O . GLU A 1 176 ? -5.663 -6.312 -4.344 1.00 91.50 176 GLU A O 1
ATOM 1439 N N . LEU A 1 177 ? -4.374 -4.721 -3.421 1.00 91.56 177 LEU A N 1
ATOM 1440 C CA . LEU A 1 177 ? -5.042 -4.770 -2.127 1.00 91.56 177 LEU A CA 1
ATOM 1441 C C . LEU A 1 177 ? -6.220 -3.806 -2.124 1.00 91.56 177 LEU A C 1
ATOM 1443 O O . LEU A 1 177 ? -6.060 -2.586 -2.177 1.00 91.56 177 LEU A O 1
ATOM 1447 N N . VAL A 1 178 ? -7.415 -4.374 -2.006 1.00 87.75 178 VAL A N 1
ATOM 1448 C CA . VAL A 1 178 ? -8.661 -3.611 -1.991 1.00 87.75 178 VAL A CA 1
ATOM 1449 C C . VAL A 1 178 ? -9.040 -3.269 -0.544 1.00 87.75 178 VAL A C 1
ATOM 1451 O O . VAL A 1 178 ? -9.131 -4.176 0.291 1.00 87.75 178 VAL A O 1
ATOM 1454 N N . PRO A 1 179 ? -9.295 -1.986 -0.226 1.00 85.38 179 PRO A N 1
ATOM 1455 C CA . PRO A 1 179 ? -9.833 -1.586 1.070 1.00 85.38 179 PRO A CA 1
ATOM 1456 C C . PRO A 1 179 ? -11.206 -2.189 1.372 1.00 85.38 179 PRO A C 1
ATOM 1458 O O . PRO A 1 179 ? -11.943 -2.616 0.479 1.00 85.38 179 PRO A O 1
ATOM 1461 N N . SER A 1 180 ? -11.597 -2.164 2.646 1.00 83.81 180 SER A N 1
ATOM 1462 C CA . SER A 1 180 ? -12.938 -2.590 3.045 1.00 83.81 180 SER A CA 1
ATOM 1463 C C . SER A 1 180 ? -14.008 -1.689 2.404 1.00 83.81 180 SER A C 1
ATOM 1465 O O . SER A 1 180 ? -13.969 -0.464 2.527 1.00 83.81 180 SER A O 1
ATOM 1467 N N . LYS A 1 181 ? -14.976 -2.293 1.697 1.00 71.94 181 LYS A N 1
ATOM 1468 C CA . LYS A 1 181 ? -15.960 -1.574 0.857 1.00 71.94 181 LYS A CA 1
ATOM 1469 C C . LYS A 1 181 ? -16.994 -0.764 1.648 1.00 71.94 181 LYS A C 1
ATOM 1471 O O . LYS A 1 181 ? -17.612 0.136 1.088 1.00 71.94 181 LYS A O 1
ATOM 1476 N N . SER A 1 182 ? -17.222 -1.090 2.920 1.00 76.56 182 SER A N 1
ATOM 1477 C CA . SER A 1 182 ? -18.303 -0.516 3.734 1.00 76.56 182 SER A CA 1
ATOM 1478 C C . SER A 1 182 ? -17.806 -0.106 5.119 1.00 76.56 182 SER A C 1
ATOM 1480 O O . SER A 1 182 ? -18.194 -0.676 6.143 1.00 76.56 182 SER A O 1
ATOM 1482 N N . VAL A 1 183 ? -16.925 0.893 5.159 1.00 87.44 183 VAL A N 1
ATOM 1483 C CA . VAL A 1 183 ? -16.450 1.490 6.412 1.00 87.44 183 VAL A CA 1
ATOM 1484 C C . VAL A 1 183 ? -17.339 2.681 6.763 1.00 87.44 183 VAL A C 1
ATOM 1486 O O . VAL A 1 183 ? -17.520 3.595 5.967 1.00 87.44 183 VAL A O 1
ATOM 1489 N N . SER A 1 184 ? -17.926 2.672 7.961 1.00 89.81 184 SER A N 1
ATOM 1490 C CA . SER A 1 184 ? -18.736 3.797 8.439 1.00 89.81 184 SER A CA 1
ATOM 1491 C C . SER A 1 184 ? -17.858 5.028 8.673 1.00 89.81 184 SER A C 1
ATOM 1493 O O . SER A 1 184 ? -16.899 4.967 9.439 1.00 89.81 184 SER A O 1
ATOM 1495 N N . GLU A 1 185 ? -18.248 6.167 8.102 1.00 91.06 185 GLU A N 1
ATOM 1496 C CA . GLU A 1 185 ? -17.586 7.466 8.301 1.00 91.06 185 GLU A CA 1
ATOM 1497 C C . GLU A 1 185 ? -17.568 7.929 9.766 1.00 91.06 185 GLU A C 1
ATOM 1499 O O . GLU A 1 185 ? -16.739 8.746 10.154 1.00 91.06 185 GLU A O 1
ATOM 1504 N N . LYS A 1 186 ? -18.463 7.383 10.599 1.00 93.62 186 LYS A N 1
ATOM 1505 C CA . LYS A 1 186 ? -18.558 7.689 12.034 1.00 93.62 186 LYS A CA 1
ATOM 1506 C C . LYS A 1 186 ? -17.545 6.918 12.899 1.00 93.62 186 LYS A C 1
ATOM 1508 O O . LYS A 1 186 ? -17.529 7.108 14.114 1.00 93.62 186 LYS A O 1
ATOM 1513 N N . ARG A 1 187 ? -16.752 6.009 12.319 1.00 94.94 187 ARG A N 1
ATOM 1514 C CA . ARG A 1 187 ? -15.699 5.263 13.031 1.00 94.94 187 ARG A CA 1
ATOM 1515 C C . ARG A 1 187 ? -14.532 6.184 13.385 1.00 94.94 187 ARG A C 1
ATOM 1517 O O . ARG A 1 187 ? -14.083 6.954 12.537 1.00 94.94 187 ARG A O 1
ATOM 1524 N N . LYS A 1 188 ? -14.009 6.081 14.613 1.00 95.75 188 LYS A N 1
ATOM 1525 C CA . LYS A 1 188 ? -12.896 6.933 15.072 1.00 95.75 188 LYS A CA 1
ATOM 1526 C C . LYS A 1 188 ? -11.610 6.599 14.315 1.00 95.75 188 LYS A C 1
ATOM 1528 O O . LYS A 1 188 ? -10.858 7.495 13.946 1.00 95.75 188 LYS A O 1
ATOM 1533 N N . PHE A 1 189 ? -11.371 5.318 14.073 1.00 96.12 189 PHE A N 1
ATOM 1534 C CA . PHE A 1 189 ? -10.176 4.777 13.443 1.00 96.12 189 PHE A CA 1
ATOM 1535 C C . PHE A 1 189 ? -10.489 4.138 12.085 1.00 96.12 189 PHE A C 1
ATOM 1537 O O . PHE A 1 189 ? -9.876 3.140 11.711 1.00 96.12 189 PHE A O 1
ATOM 1544 N N . LYS A 1 190 ? -11.395 4.749 11.301 1.00 94.56 190 LYS A N 1
ATOM 1545 C CA . LYS A 1 190 ? -11.768 4.268 9.955 1.00 94.56 190 LYS A CA 1
ATOM 1546 C C . LYS A 1 190 ? -10.563 3.966 9.059 1.00 94.56 190 LYS A C 1
ATOM 1548 O O . LYS A 1 190 ? -10.603 3.023 8.275 1.00 94.56 190 LYS A O 1
ATOM 1553 N N . ILE A 1 191 ? -9.476 4.721 9.238 1.00 92.50 191 ILE A N 1
ATOM 1554 C CA . ILE A 1 191 ? -8.221 4.557 8.501 1.00 92.50 191 ILE A CA 1
ATOM 1555 C C . ILE A 1 191 ? -7.646 3.142 8.606 1.00 92.50 191 ILE A C 1
ATOM 1557 O O . ILE A 1 191 ? -7.061 2.674 7.638 1.00 92.50 191 ILE A O 1
ATOM 1561 N N . ALA A 1 192 ? -7.879 2.439 9.720 1.00 94.94 192 ALA A N 1
ATOM 1562 C CA . ALA A 1 192 ? -7.402 1.077 9.941 1.00 94.94 192 ALA A CA 1
ATOM 1563 C C . ALA A 1 192 ? -8.099 0.038 9.040 1.00 94.94 192 ALA A C 1
ATOM 1565 O O . ALA A 1 192 ? -7.577 -1.062 8.868 1.00 94.94 192 ALA A O 1
ATOM 1566 N N . SER A 1 193 ? -9.240 0.394 8.437 1.00 94.62 193 SER A N 1
ATOM 1567 C CA . SER A 1 193 ? -9.958 -0.424 7.450 1.00 94.62 193 SER A CA 1
ATOM 1568 C C . SER A 1 193 ? -9.848 0.106 6.013 1.00 94.62 193 SER A C 1
ATOM 1570 O O . SER A 1 193 ? -10.199 -0.611 5.076 1.00 94.62 193 SER A O 1
ATOM 1572 N N . THR A 1 194 ? -9.406 1.356 5.816 1.00 90.06 194 THR A N 1
ATOM 1573 C CA . THR A 1 194 ? -9.400 2.005 4.490 1.00 90.06 194 THR A CA 1
ATOM 1574 C C . THR A 1 194 ? -8.014 2.169 3.874 1.00 90.06 194 THR A C 1
ATOM 1576 O O . THR A 1 194 ? -7.922 2.353 2.665 1.00 90.06 194 THR A O 1
ATOM 1579 N N . ARG A 1 195 ? -6.939 2.140 4.670 1.00 89.88 195 ARG A N 1
ATOM 1580 C CA . ARG A 1 195 ? -5.559 2.237 4.176 1.00 89.88 195 ARG A CA 1
ATOM 1581 C C . ARG A 1 195 ? -4.591 1.455 5.052 1.00 89.88 195 ARG A C 1
ATOM 1583 O O . ARG A 1 195 ? -4.891 1.186 6.212 1.00 89.88 195 ARG A O 1
ATOM 1590 N N . LEU A 1 196 ? -3.414 1.132 4.525 1.00 91.69 196 LEU A N 1
ATOM 1591 C CA . LEU A 1 196 ? -2.355 0.563 5.355 1.00 91.69 196 LEU A CA 1
ATOM 1592 C C . LEU A 1 196 ? -1.834 1.608 6.350 1.00 91.69 196 LEU A C 1
ATOM 1594 O O . LEU A 1 196 ? -1.611 2.778 6.012 1.00 91.69 196 LEU A O 1
ATOM 1598 N N . LEU A 1 197 ? -1.702 1.175 7.600 1.00 91.69 197 LEU A N 1
ATOM 1599 C CA . LEU A 1 197 ? -1.149 1.961 8.690 1.00 91.69 197 LEU A CA 1
ATOM 1600 C C . LEU A 1 197 ? 0.370 1.901 8.640 1.00 91.69 197 LEU A C 1
ATOM 1602 O O . LEU A 1 197 ? 0.972 0.898 8.258 1.00 91.69 197 LEU A O 1
ATOM 1606 N N . LYS A 1 198 ? 0.990 2.989 9.071 1.00 89.56 198 LYS A N 1
ATOM 1607 C CA . LYS A 1 198 ? 2.430 3.082 9.255 1.00 89.56 198 LYS A CA 1
ATOM 1608 C C . LYS A 1 198 ? 2.758 3.185 10.729 1.00 89.56 198 LYS A C 1
ATOM 1610 O O . LYS A 1 198 ? 1.901 3.470 11.562 1.00 89.56 198 LYS A O 1
ATOM 1615 N N . LYS A 1 199 ? 4.035 3.007 11.049 1.00 90.19 199 LYS A N 1
ATOM 1616 C CA . LYS A 1 199 ? 4.530 3.145 12.421 1.00 90.19 199 LYS A CA 1
ATOM 1617 C C . LYS A 1 199 ? 4.181 4.517 12.999 1.00 90.19 199 LYS A C 1
ATOM 1619 O O . LYS A 1 199 ? 3.753 4.604 14.144 1.00 90.19 199 LYS A O 1
ATOM 1624 N N . GLU A 1 200 ? 4.279 5.564 12.189 1.00 90.56 200 GLU A N 1
ATOM 1625 C CA . GLU A 1 200 ? 3.986 6.942 12.593 1.00 90.56 200 GLU A CA 1
ATOM 1626 C C . GLU A 1 200 ? 2.501 7.144 12.938 1.00 90.56 200 GLU A C 1
ATOM 1628 O O . GLU A 1 200 ? 2.186 7.942 13.816 1.00 90.56 200 GLU A O 1
ATOM 1633 N N . ASP A 1 201 ? 1.593 6.381 12.312 1.00 91.88 201 ASP A N 1
ATOM 1634 C CA . ASP A 1 201 ? 0.155 6.422 12.619 1.00 91.88 201 ASP A CA 1
ATOM 1635 C C . ASP A 1 201 ? -0.160 5.848 14.016 1.00 91.88 201 ASP A C 1
ATOM 1637 O O . ASP A 1 201 ? -1.223 6.125 14.573 1.00 91.88 201 ASP A O 1
ATOM 1641 N N . LEU A 1 202 ? 0.745 5.035 14.575 1.00 95.00 202 LEU A N 1
ATOM 1642 C CA . LEU A 1 202 ? 0.545 4.295 15.826 1.00 95.00 202 LEU A CA 1
ATOM 1643 C C . LEU A 1 202 ? 1.369 4.836 16.999 1.00 95.00 202 LEU A C 1
ATOM 1645 O O . LEU A 1 202 ? 0.972 4.664 18.149 1.00 95.00 202 LEU A O 1
ATOM 1649 N N . GLN A 1 203 ? 2.499 5.493 16.729 1.00 92.50 203 GLN A N 1
ATOM 1650 C CA . GLN A 1 203 ? 3.469 5.937 17.741 1.00 92.50 203 GLN A CA 1
ATOM 1651 C C 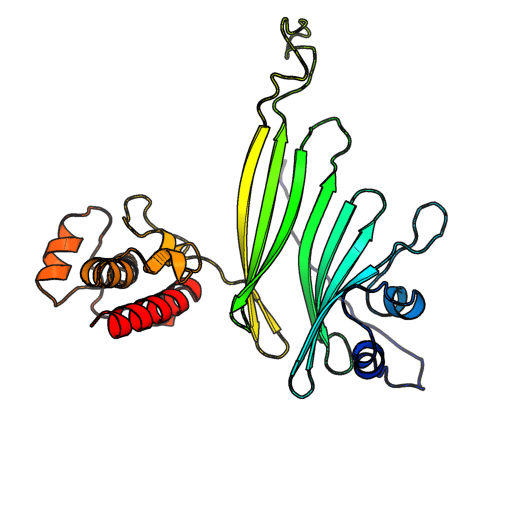. GLN A 1 203 ? 2.894 6.871 18.813 1.00 92.50 203 GLN A C 1
ATOM 1653 O O . GLN A 1 203 ? 3.391 6.890 19.936 1.00 92.50 203 GLN A O 1
ATOM 1658 N N . THR A 1 204 ? 1.869 7.656 18.482 1.00 92.81 204 THR A N 1
ATOM 1659 C CA . THR A 1 204 ? 1.252 8.620 19.407 1.00 92.81 204 THR A CA 1
ATOM 1660 C C . THR A 1 204 ? 0.083 8.038 20.200 1.00 92.81 204 THR A C 1
ATOM 1662 O O . THR A 1 204 ? -0.439 8.705 21.093 1.00 92.81 204 THR A O 1
ATOM 1665 N N . LEU A 1 205 ? -0.342 6.810 19.889 1.00 96.06 205 LEU A N 1
ATOM 1666 C CA . LEU A 1 205 ? -1.519 6.194 20.485 1.00 96.06 205 LEU A CA 1
ATOM 1667 C C . LEU A 1 205 ? -1.169 5.463 21.779 1.00 96.06 205 LEU A C 1
ATOM 1669 O O . LEU A 1 205 ? -0.200 4.711 21.870 1.00 96.06 205 LEU A O 1
ATOM 1673 N N . SER A 1 206 ? -2.023 5.631 22.784 1.00 96.50 206 SER A N 1
ATOM 1674 C CA . SER A 1 206 ? -1.938 4.838 24.009 1.00 96.50 206 SER A CA 1
ATOM 1675 C C . SER A 1 206 ? -2.277 3.364 23.752 1.00 96.50 206 SER A C 1
ATOM 1677 O O . SER A 1 206 ? -3.025 3.035 22.829 1.00 96.50 206 SER A O 1
ATOM 1679 N N . TYR A 1 207 ? -1.842 2.462 24.642 1.00 96.56 207 TYR A N 1
ATOM 1680 C CA . TYR A 1 207 ? -2.245 1.045 24.602 1.00 96.56 207 TYR A CA 1
ATOM 1681 C C . TYR A 1 207 ? -3.770 0.871 24.481 1.00 96.56 207 TYR A C 1
ATOM 1683 O O . TYR A 1 207 ? -4.265 0.039 23.721 1.00 96.56 207 TYR A O 1
ATOM 1691 N N . LYS A 1 208 ? -4.538 1.692 25.211 1.00 96.25 208 LYS A N 1
ATOM 1692 C CA . LYS A 1 208 ? -6.002 1.671 25.153 1.00 96.25 208 LYS A CA 1
ATOM 1693 C C . LYS A 1 208 ? -6.515 2.055 23.765 1.00 96.25 208 LYS A C 1
ATOM 1695 O O . LYS A 1 208 ? -7.459 1.437 23.289 1.00 96.25 208 LYS A O 1
ATOM 1700 N N . GLU A 1 209 ? -5.921 3.053 23.121 1.00 97.38 209 GLU A N 1
ATOM 1701 C CA . GLU A 1 209 ? -6.316 3.476 21.776 1.00 97.38 209 GLU A CA 1
ATOM 1702 C C . GLU A 1 209 ? -5.946 2.454 20.711 1.00 97.38 209 GLU A C 1
ATOM 1704 O O . GLU A 1 209 ? -6.784 2.178 19.862 1.00 97.38 209 GLU A O 1
ATOM 1709 N N . LEU A 1 210 ? -4.774 1.824 20.805 1.00 97.81 210 LEU A N 1
ATOM 1710 C CA . LEU A 1 210 ? -4.399 0.705 19.936 1.00 97.81 210 LEU A CA 1
ATOM 1711 C C . LEU A 1 210 ? -5.389 -0.459 20.073 1.00 97.81 210 LEU A C 1
ATOM 1713 O O . LEU A 1 210 ? -5.911 -0.958 19.073 1.00 97.81 210 LEU A O 1
ATOM 1717 N N . LYS A 1 211 ? -5.754 -0.815 21.315 1.00 97.44 211 LYS A N 1
ATOM 1718 C CA . LYS A 1 211 ? -6.784 -1.827 21.586 1.00 97.44 211 LYS A CA 1
ATOM 1719 C C . LYS A 1 211 ? -8.117 -1.449 20.957 1.00 97.44 211 LYS A C 1
ATOM 1721 O O . LYS A 1 211 ? -8.755 -2.304 20.345 1.00 97.44 211 LYS A O 1
ATOM 1726 N N . LEU A 1 212 ? -8.552 -0.199 21.093 1.00 98.12 212 LEU A N 1
ATOM 1727 C CA . LEU A 1 212 ? -9.801 0.263 20.491 1.00 98.12 212 LEU A CA 1
ATOM 1728 C C . LEU A 1 212 ? -9.732 0.266 18.960 1.00 98.12 212 LEU A C 1
ATOM 1730 O O . LEU A 1 212 ? -10.661 -0.237 18.342 1.00 98.12 212 LEU A O 1
ATOM 1734 N N . MET A 1 213 ? -8.638 0.737 18.358 1.00 98.19 213 MET A N 1
ATOM 1735 C CA . MET A 1 213 ? -8.419 0.750 16.908 1.00 98.19 213 MET A CA 1
ATOM 1736 C C . MET A 1 213 ? -8.497 -0.658 16.313 1.00 98.19 213 MET A C 1
ATOM 1738 O O . MET A 1 213 ? -9.278 -0.889 15.393 1.00 98.19 213 MET A O 1
ATOM 1742 N N . ARG A 1 214 ? -7.766 -1.626 16.883 1.00 98.06 214 ARG A N 1
ATOM 1743 C CA . ARG A 1 214 ? -7.828 -3.025 16.437 1.00 98.06 214 ARG A CA 1
ATOM 1744 C C . ARG A 1 214 ? -9.240 -3.594 16.564 1.00 98.06 214 ARG A C 1
ATOM 1746 O O . ARG A 1 214 ? -9.714 -4.279 15.666 1.00 98.06 214 ARG A O 1
ATOM 1753 N N . ASN A 1 215 ? -9.912 -3.345 17.690 1.00 98.06 215 ASN A N 1
ATOM 1754 C CA . ASN A 1 215 ? -11.251 -3.886 17.920 1.00 98.06 215 ASN A CA 1
ATOM 1755 C C . ASN A 1 215 ? -12.332 -3.169 17.099 1.00 98.06 215 ASN A C 1
ATOM 1757 O O . ASN A 1 215 ? -13.355 -3.777 16.815 1.00 98.06 215 ASN A O 1
ATOM 1761 N N . GLU A 1 216 ? -12.111 -1.933 16.652 1.00 97.94 216 GLU A N 1
ATOM 1762 C CA . GLU A 1 216 ? -13.048 -1.225 15.777 1.00 97.94 216 GLU A CA 1
ATOM 1763 C C . GLU A 1 216 ? -13.180 -1.906 14.406 1.00 97.94 216 GLU A C 1
ATOM 1765 O O . GLU A 1 216 ? -14.276 -1.930 13.847 1.00 97.94 216 GLU A O 1
ATOM 1770 N N . ILE A 1 217 ? -12.108 -2.540 13.911 1.00 97.38 217 ILE A N 1
ATOM 1771 C CA . ILE A 1 217 ? -12.148 -3.385 12.707 1.00 97.38 217 ILE A CA 1
ATOM 1772 C C . ILE A 1 217 ? -13.160 -4.522 12.909 1.00 97.38 217 ILE A C 1
ATOM 1774 O O . ILE A 1 217 ? -14.127 -4.636 12.160 1.00 97.38 217 ILE A O 1
ATOM 1778 N N . PHE A 1 218 ? -13.010 -5.307 13.979 1.00 97.12 218 PHE A N 1
ATOM 1779 C CA . PHE A 1 218 ? -13.921 -6.416 14.294 1.00 97.12 218 PHE A CA 1
ATOM 1780 C C . PHE A 1 218 ? -15.355 -5.948 14.578 1.00 97.12 218 PHE A C 1
ATOM 1782 O O . PHE A 1 218 ? -16.310 -6.561 14.103 1.00 97.12 218 PHE A O 1
ATOM 1789 N N . ALA A 1 219 ? -15.520 -4.840 15.308 1.00 96.75 219 ALA A N 1
ATOM 1790 C CA . ALA A 1 219 ? -16.820 -4.213 15.546 1.00 96.75 219 ALA A CA 1
ATOM 1791 C C . ALA A 1 219 ? -17.497 -3.844 14.221 1.00 96.75 219 ALA A C 1
ATOM 1793 O O . ALA A 1 219 ? -18.701 -4.009 14.043 1.00 96.75 219 ALA A O 1
ATOM 1794 N N . GLY A 1 220 ? -16.693 -3.366 13.277 1.00 95.44 220 GLY A N 1
ATOM 1795 C CA . GLY A 1 220 ? -17.113 -3.012 11.942 1.00 95.44 220 GLY A CA 1
ATOM 1796 C C . GLY A 1 220 ? -17.638 -4.161 11.094 1.00 95.44 220 GLY A C 1
ATOM 1797 O O . GLY A 1 220 ? -18.458 -3.923 10.212 1.00 95.44 220 GLY A O 1
ATOM 1798 N N . HIS A 1 221 ? -17.187 -5.372 11.400 1.00 95.50 221 HIS A N 1
ATOM 1799 C CA . HIS A 1 221 ? -17.658 -6.630 10.833 1.00 95.50 221 HIS A CA 1
ATOM 1800 C C . HIS A 1 221 ? -18.722 -7.301 11.712 1.00 95.50 221 HIS A C 1
ATOM 1802 O O . HIS A 1 221 ? -19.022 -8.468 11.517 1.00 95.50 221 HIS A O 1
ATOM 1808 N N . GLY A 1 222 ? -19.284 -6.602 12.702 1.00 95.62 222 GLY A N 1
ATOM 1809 C CA . GLY A 1 222 ? -20.383 -7.096 13.533 1.00 95.62 222 GLY A CA 1
ATOM 1810 C C . GLY A 1 222 ? -19.992 -8.104 14.616 1.00 95.62 222 GLY A C 1
ATOM 1811 O O . GLY A 1 222 ? -20.832 -8.884 15.071 1.00 95.62 222 GLY A O 1
ATOM 1812 N N . TYR A 1 223 ? -18.731 -8.104 15.054 1.00 97.56 223 TYR A N 1
ATOM 1813 C CA . TYR A 1 223 ? -18.264 -8.979 16.131 1.00 97.56 223 TYR A CA 1
ATOM 1814 C C . TYR A 1 223 ? -18.939 -8.683 17.478 1.00 97.56 223 TYR A C 1
ATOM 1816 O O . TYR A 1 223 ? -18.942 -7.546 17.943 1.00 97.56 223 TYR A O 1
ATOM 1824 N N . ILE A 1 224 ? -19.429 -9.722 18.156 1.00 97.88 224 ILE A N 1
ATOM 1825 C CA . ILE A 1 224 ? -20.024 -9.635 19.495 1.00 97.88 224 ILE A CA 1
ATOM 1826 C C . ILE A 1 224 ? -18.928 -9.707 20.570 1.00 97.88 224 ILE A C 1
ATOM 1828 O O . ILE A 1 224 ? -18.417 -10.779 20.903 1.00 97.88 224 ILE A O 1
ATOM 1832 N N . PHE A 1 225 ? -18.602 -8.564 21.181 1.00 97.62 225 PHE A N 1
ATOM 1833 C CA . PHE A 1 225 ? -17.606 -8.503 22.257 1.00 97.62 225 PHE A CA 1
ATOM 1834 C C . PHE A 1 225 ? -18.072 -9.164 23.563 1.00 97.62 225 PHE A C 1
ATOM 1836 O O . PHE A 1 225 ? -19.088 -8.779 24.144 1.00 97.62 225 PHE A O 1
ATOM 1843 N N . GLN A 1 226 ? -17.246 -10.080 24.080 1.00 95.81 226 GLN A N 1
ATOM 1844 C CA . GLN A 1 226 ? -17.395 -10.662 25.424 1.00 95.81 226 GLN A CA 1
ATOM 1845 C C . GLN A 1 226 ? -16.820 -9.758 26.524 1.00 95.81 226 GLN A C 1
ATOM 1847 O O . GLN A 1 226 ? -17.294 -9.754 27.658 1.00 95.81 226 GLN A O 1
ATOM 1852 N N . SER A 1 227 ? -15.803 -8.963 26.187 1.00 96.25 227 SER A N 1
ATOM 1853 C CA . SER A 1 227 ? -15.167 -8.041 27.126 1.00 96.25 227 SER A CA 1
ATOM 1854 C C . SER A 1 227 ? -16.117 -6.892 27.471 1.00 96.25 227 SER A C 1
ATOM 1856 O O . SER A 1 227 ? -16.567 -6.169 26.579 1.00 96.25 227 SER A O 1
ATOM 1858 N N . ALA A 1 228 ? -16.423 -6.714 28.759 1.00 96.44 228 ALA A N 1
ATOM 1859 C CA . ALA A 1 228 ? -17.415 -5.739 29.216 1.00 96.44 228 ALA A CA 1
ATOM 1860 C C . ALA A 1 228 ? -17.048 -4.287 28.851 1.00 96.44 228 ALA A C 1
ATOM 1862 O O . ALA A 1 228 ? -17.930 -3.496 28.516 1.00 96.44 228 ALA A O 1
ATOM 1863 N N . ASP A 1 229 ? -15.756 -3.947 28.865 1.00 96.50 229 ASP A N 1
ATOM 1864 C CA . ASP A 1 229 ? -15.228 -2.641 28.453 1.00 96.50 229 ASP A CA 1
ATOM 1865 C C . ASP A 1 229 ? -15.491 -2.357 26.964 1.00 96.50 229 ASP A C 1
ATOM 1867 O O . ASP A 1 229 ? -16.040 -1.308 26.633 1.00 96.50 229 ASP A O 1
ATOM 1871 N N . LEU A 1 230 ? -15.158 -3.299 26.075 1.00 97.62 230 LEU A N 1
ATOM 1872 C CA . LEU A 1 230 ? -15.353 -3.167 24.628 1.00 97.62 230 LEU A CA 1
ATOM 1873 C C . LEU A 1 230 ? -16.832 -3.181 24.259 1.00 97.62 230 LEU A C 1
ATOM 1875 O O . LEU A 1 230 ? -17.269 -2.361 23.457 1.00 97.62 230 LEU A O 1
ATOM 1879 N N . LYS A 1 231 ? -17.621 -4.061 24.886 1.00 97.38 231 LYS A N 1
ATOM 1880 C CA . LYS A 1 231 ? -19.069 -4.107 24.682 1.00 97.38 231 LYS A CA 1
ATOM 1881 C C . LYS A 1 231 ? -19.707 -2.771 25.049 1.00 97.38 231 LYS A C 1
ATOM 1883 O O . LYS A 1 231 ? -20.425 -2.204 24.230 1.00 97.38 231 LYS A O 1
ATOM 1888 N N . LYS A 1 232 ? -19.398 -2.238 26.239 1.00 97.56 232 LYS A N 1
ATOM 1889 C CA . LYS A 1 232 ? -19.883 -0.923 26.680 1.00 97.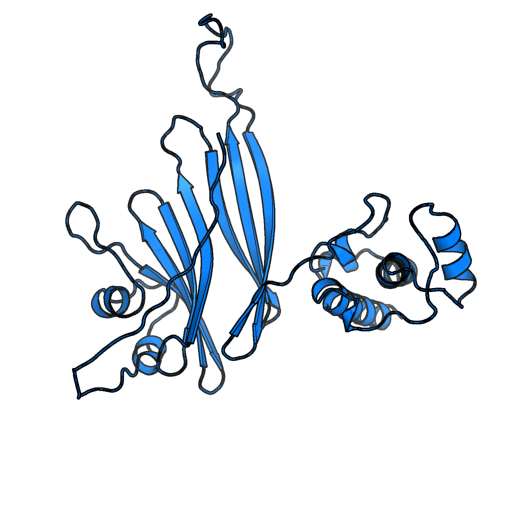56 232 LYS A CA 1
ATOM 1890 C C . LYS A 1 232 ? -19.434 0.177 25.718 1.00 97.56 232 LYS A C 1
ATOM 1892 O O . LYS A 1 232 ? -20.257 0.991 25.317 1.00 97.56 232 LYS A O 1
ATOM 1897 N N . TYR A 1 233 ? -18.162 0.173 25.320 1.00 97.88 233 TYR A N 1
ATOM 1898 C CA . TYR A 1 233 ? -17.607 1.179 24.419 1.00 97.88 233 TYR A CA 1
ATOM 1899 C C . TYR A 1 233 ? -18.266 1.171 23.037 1.00 97.88 233 TYR A C 1
ATOM 1901 O O . TYR A 1 233 ? -18.665 2.229 22.571 1.00 97.88 233 TYR A O 1
ATOM 1909 N N . PHE A 1 234 ? -18.404 0.020 22.375 1.00 98.00 234 PHE A N 1
ATOM 1910 C CA . PHE A 1 234 ? -18.948 -0.018 21.014 1.00 98.00 234 PHE A CA 1
ATOM 1911 C C . PHE A 1 234 ? -20.473 0.098 20.966 1.00 98.00 234 PHE A C 1
ATOM 1913 O O . PHE A 1 234 ? -21.003 0.669 20.018 1.00 98.00 234 PHE A O 1
ATOM 1920 N N . SER A 1 235 ? -21.183 -0.351 22.010 1.00 97.12 235 SER A N 1
ATOM 1921 C CA . SER A 1 235 ? -22.652 -0.265 22.082 1.00 97.12 235 SER A CA 1
ATOM 1922 C C . SER A 1 235 ? -23.216 1.158 22.048 1.00 97.12 235 SER A C 1
ATOM 1924 O O . SER A 1 235 ? -24.401 1.327 21.786 1.00 97.12 235 SER A O 1
ATOM 1926 N N . GLN A 1 236 ? -22.389 2.177 22.302 1.00 96.94 236 GLN A N 1
ATOM 1927 C CA . GLN A 1 236 ? -22.815 3.577 22.250 1.00 96.94 236 GLN A CA 1
ATOM 1928 C C . GLN A 1 236 ? -22.869 4.147 20.823 1.00 96.94 236 GLN A C 1
ATOM 1930 O O . GLN A 1 236 ? -23.320 5.274 20.644 1.00 96.94 236 GLN A O 1
ATOM 1935 N N . PHE A 1 237 ? -22.355 3.425 19.820 1.00 97.12 237 PHE A N 1
ATOM 1936 C CA . PHE A 1 237 ? -22.282 3.917 18.448 1.00 97.12 237 PHE A CA 1
ATOM 1937 C C . PHE A 1 237 ? -23.346 3.272 17.559 1.00 97.12 237 PHE A C 1
ATOM 1939 O O . PHE A 1 237 ? -23.344 2.059 17.371 1.00 97.12 237 PHE A O 1
ATOM 1946 N N . ASP A 1 238 ? -24.165 4.089 16.894 1.00 96.44 238 ASP A N 1
ATOM 1947 C CA . ASP A 1 238 ? -25.244 3.613 16.005 1.00 96.44 238 ASP A CA 1
ATOM 1948 C C . ASP A 1 238 ? -24.759 2.761 14.821 1.00 96.44 238 ASP A C 1
ATOM 1950 O O . ASP A 1 238 ? -25.527 2.013 14.217 1.00 96.44 238 ASP A O 1
ATOM 1954 N N . TRP A 1 239 ? -23.490 2.914 14.426 1.00 95.88 239 TRP A N 1
ATOM 1955 C CA . TRP A 1 239 ? -22.915 2.159 13.314 1.00 95.88 239 TRP A CA 1
ATOM 1956 C C . TRP A 1 239 ? -22.522 0.730 13.703 1.00 95.88 239 TRP A C 1
ATOM 1958 O O . TRP A 1 239 ? -22.320 -0.092 12.812 1.00 95.88 239 TRP A O 1
ATOM 1968 N N . TYR A 1 240 ? -22.385 0.433 14.998 1.00 97.12 240 TYR A N 1
ATOM 1969 C CA . TYR A 1 240 ? -22.004 -0.889 15.478 1.00 97.12 240 TYR A CA 1
ATOM 1970 C C . TYR A 1 240 ? -23.235 -1.791 15.570 1.00 97.12 240 TYR A C 1
ATOM 1972 O O . TYR A 1 240 ? -24.134 -1.572 16.382 1.00 97.12 240 TYR A O 1
ATOM 1980 N N . LYS A 1 241 ? -23.255 -2.831 14.734 1.00 95.75 241 LYS A N 1
ATOM 1981 C CA . LYS A 1 241 ? -24.325 -3.828 14.678 1.00 95.75 241 LYS A CA 1
ATOM 1982 C C . LYS A 1 241 ? -23.764 -5.190 15.097 1.00 95.75 241 LYS A C 1
ATOM 1984 O O . LYS A 1 241 ? -23.108 -5.832 14.286 1.00 95.75 241 LYS A O 1
ATOM 1989 N N . PRO A 1 242 ? -23.937 -5.617 16.360 1.00 96.19 242 PRO A N 1
ATOM 1990 C CA . PRO A 1 242 ? -23.479 -6.930 16.805 1.00 96.19 242 PRO A CA 1
ATOM 1991 C C . PRO A 1 242 ? -24.299 -8.040 16.133 1.00 96.19 242 PRO A C 1
ATOM 1993 O O . PRO A 1 242 ? -25.499 -8.145 16.372 1.00 96.19 242 PRO A O 1
ATOM 1996 N N . GLU A 1 243 ? -23.652 -8.879 15.325 1.00 95.50 243 GLU A N 1
ATOM 1997 C CA . GLU A 1 243 ? -24.313 -9.888 14.483 1.00 95.50 243 GLU A CA 1
ATOM 1998 C C . GLU A 1 243 ? -23.773 -11.306 14.716 1.00 95.50 243 GLU A C 1
ATOM 2000 O O . GLU A 1 243 ? -24.541 -12.266 14.695 1.00 95.50 243 GLU A O 1
ATOM 2005 N N . LYS A 1 244 ? -22.469 -11.462 14.985 1.00 95.88 244 LYS A N 1
ATOM 2006 C CA . LYS A 1 244 ? -21.819 -12.782 15.054 1.00 95.88 244 LYS A CA 1
ATOM 2007 C C . LYS A 1 244 ? -20.743 -12.880 16.127 1.00 95.88 244 LYS A C 1
ATOM 2009 O O . LYS A 1 244 ? -20.071 -11.913 16.475 1.00 95.88 244 LYS A O 1
ATOM 2014 N N . ALA A 1 245 ? -20.567 -14.090 16.648 1.00 94.50 245 ALA A N 1
ATOM 2015 C CA . ALA A 1 245 ? -19.611 -14.376 17.716 1.00 94.50 245 ALA A CA 1
ATOM 2016 C C . ALA A 1 245 ? -18.161 -14.530 17.228 1.00 94.50 245 ALA A C 1
ATOM 2018 O O . ALA A 1 245 ? -17.251 -14.512 18.049 1.00 94.50 245 ALA A O 1
ATOM 2019 N N . ILE A 1 246 ? -17.944 -14.710 15.922 1.00 93.44 246 ILE A N 1
ATOM 2020 C CA . ILE A 1 246 ? -16.628 -14.906 15.303 1.00 93.44 246 ILE A CA 1
ATOM 2021 C C . ILE A 1 246 ? -16.596 -14.086 14.014 1.00 93.44 246 ILE A C 1
ATOM 2023 O O . ILE A 1 246 ? -17.553 -14.128 13.249 1.00 93.44 246 ILE A O 1
ATOM 2027 N N . VAL A 1 247 ? -15.509 -13.348 13.787 1.00 93.69 247 VAL A N 1
ATOM 2028 C CA . VAL A 1 247 ? -15.170 -12.780 12.474 1.00 93.69 247 VAL A CA 1
ATOM 2029 C C . VAL A 1 247 ? -14.057 -13.640 11.906 1.00 93.69 247 VAL A C 1
ATOM 2031 O O . VAL A 1 247 ? -13.007 -13.781 12.535 1.00 93.69 247 VAL A O 1
ATOM 2034 N N . SER A 1 248 ? -14.327 -14.252 10.765 1.00 92.12 248 SER A N 1
ATOM 2035 C CA . SER A 1 248 ? -13.372 -15.106 10.069 1.00 92.12 248 SER A CA 1
ATOM 2036 C C . SER A 1 248 ? -12.375 -14.276 9.257 1.00 92.12 248 SER A C 1
ATOM 2038 O O . SER A 1 248 ? -12.598 -13.096 8.981 1.00 92.12 248 SER A O 1
ATOM 2040 N N . GLU A 1 249 ? -11.217 -14.858 8.953 1.00 89.81 249 GLU A N 1
ATOM 2041 C CA . GLU A 1 249 ? -10.114 -14.134 8.316 1.00 89.81 249 GLU A CA 1
ATOM 2042 C C . GLU A 1 249 ? -10.456 -13.690 6.884 1.00 89.81 249 GLU A C 1
ATOM 2044 O O . GLU A 1 249 ? -10.052 -12.613 6.458 1.00 89.81 249 GLU A O 1
ATOM 2049 N N . ASP A 1 250 ? -11.257 -14.482 6.174 1.00 90.50 250 ASP A N 1
ATOM 2050 C CA . ASP A 1 250 ? -11.769 -14.212 4.829 1.00 90.50 250 ASP A CA 1
ATOM 2051 C C . ASP A 1 250 ? -12.774 -13.053 4.774 1.00 90.50 250 ASP A C 1
ATOM 2053 O O . ASP A 1 250 ? -12.974 -12.454 3.717 1.00 90.50 250 ASP A O 1
ATOM 2057 N N . GLU A 1 251 ? -13.370 -12.688 5.910 1.00 91.62 251 GLU A N 1
ATOM 2058 C CA . GLU A 1 251 ? -14.241 -11.515 6.011 1.00 91.62 251 GLU A CA 1
ATOM 2059 C C . GLU A 1 251 ? -13.443 -10.215 6.159 1.00 91.62 251 GLU A C 1
ATOM 2061 O O . GLU A 1 251 ? -13.963 -9.132 5.887 1.00 91.62 251 GLU A O 1
ATOM 2066 N N . LEU A 1 252 ? -12.176 -10.309 6.567 1.00 94.56 252 LEU A N 1
ATOM 2067 C CA . LEU A 1 252 ? -11.286 -9.167 6.701 1.00 94.56 252 LEU A CA 1
ATOM 2068 C C . LEU A 1 252 ? -10.566 -8.895 5.382 1.00 94.56 252 LEU A C 1
ATOM 2070 O O . LEU A 1 252 ? -9.942 -9.775 4.781 1.00 94.56 252 LEU A O 1
ATOM 2074 N N . SER A 1 253 ? -10.561 -7.628 4.970 1.00 93.81 253 SER A N 1
ATOM 2075 C CA . SER A 1 253 ? -9.680 -7.202 3.878 1.00 93.81 253 SER A CA 1
ATOM 2076 C C . SER A 1 253 ? -8.211 -7.464 4.239 1.00 93.81 253 SER A C 1
ATOM 2078 O O . SER A 1 253 ? -7.828 -7.419 5.409 1.00 93.81 253 SER A O 1
ATOM 2080 N N . GLU A 1 254 ? -7.354 -7.707 3.244 1.00 91.94 254 GLU A N 1
ATOM 2081 C CA . GLU A 1 254 ? -5.908 -7.878 3.483 1.00 91.94 254 GLU A CA 1
ATOM 2082 C C . GLU A 1 254 ? -5.322 -6.667 4.233 1.00 91.94 254 GLU A C 1
ATOM 2084 O O . GLU A 1 254 ? -4.511 -6.831 5.140 1.00 91.94 254 GLU A O 1
ATOM 2089 N N . ILE A 1 255 ? -5.799 -5.454 3.919 1.00 92.75 255 ILE A N 1
ATOM 2090 C CA . ILE A 1 255 ? -5.419 -4.216 4.615 1.00 92.75 255 ILE A CA 1
ATOM 2091 C C . ILE A 1 255 ? -5.737 -4.307 6.111 1.00 92.75 255 ILE A C 1
ATOM 2093 O O . ILE A 1 255 ? -4.880 -4.017 6.942 1.00 92.75 255 ILE A O 1
ATOM 2097 N N . GLU A 1 256 ? -6.947 -4.738 6.467 1.00 95.81 256 GLU A N 1
ATOM 2098 C CA . GLU A 1 256 ? -7.344 -4.920 7.864 1.00 95.81 256 GLU A CA 1
ATOM 2099 C C . GLU A 1 256 ? -6.480 -5.968 8.564 1.00 95.81 256 GLU A C 1
ATOM 2101 O O . GLU A 1 256 ? -6.066 -5.746 9.699 1.00 95.81 256 GLU A O 1
ATOM 2106 N N . ARG A 1 257 ? -6.157 -7.080 7.895 1.00 94.81 257 ARG A N 1
ATOM 2107 C CA . ARG A 1 257 ? -5.317 -8.146 8.465 1.00 94.81 257 ARG A CA 1
ATOM 2108 C C . ARG A 1 257 ? -3.901 -7.665 8.758 1.00 94.81 257 ARG A C 1
ATOM 2110 O O . ARG A 1 257 ? -3.421 -7.828 9.882 1.00 94.81 257 ARG A O 1
ATOM 2117 N N . LEU A 1 258 ? -3.279 -6.994 7.793 1.00 93.31 258 LEU A N 1
ATOM 2118 C CA . LEU A 1 258 ? -1.957 -6.387 7.944 1.00 93.31 258 LEU A CA 1
ATOM 2119 C C . LEU A 1 258 ? -1.948 -5.321 9.049 1.00 93.31 258 LEU A C 1
ATOM 2121 O O . LEU A 1 258 ? -1.058 -5.303 9.899 1.00 93.31 258 LEU A O 1
ATOM 2125 N N . ASN A 1 259 ? -2.979 -4.476 9.103 1.00 95.75 259 ASN A N 1
ATOM 2126 C CA . ASN A 1 259 ? -3.108 -3.457 10.141 1.00 95.75 259 ASN A CA 1
ATOM 2127 C C . ASN A 1 259 ? -3.332 -4.065 11.529 1.00 95.75 259 ASN A C 1
ATOM 2129 O O . ASN A 1 259 ? -2.735 -3.599 12.496 1.00 95.75 259 ASN A O 1
ATOM 2133 N N . ILE A 1 260 ? -4.150 -5.116 11.656 1.00 97.00 260 ILE A N 1
ATOM 2134 C CA . ILE A 1 260 ? -4.339 -5.843 12.920 1.00 97.00 260 ILE A CA 1
ATOM 2135 C C . ILE A 1 260 ? -3.000 -6.382 13.421 1.00 97.00 260 ILE A C 1
ATOM 2137 O O . ILE A 1 260 ? -2.712 -6.257 14.614 1.00 97.00 260 ILE A O 1
ATOM 2141 N N . GLN A 1 261 ? -2.194 -6.973 12.535 1.00 95.31 261 GLN A N 1
ATOM 2142 C CA . GLN A 1 261 ? -0.868 -7.467 12.888 1.00 95.31 261 GLN A CA 1
ATOM 2143 C C . GLN A 1 261 ? 0.026 -6.327 13.390 1.00 95.31 261 GLN A C 1
ATOM 2145 O O . GLN A 1 261 ? 0.530 -6.411 14.510 1.00 95.31 261 GLN A O 1
ATOM 2150 N N . LEU A 1 262 ? 0.138 -5.235 12.629 1.00 94.94 262 LEU A N 1
ATOM 2151 C CA . LEU A 1 262 ? 0.958 -4.084 13.009 1.00 94.94 262 LEU A CA 1
ATOM 2152 C C . LEU A 1 262 ? 0.511 -3.472 14.348 1.00 94.94 262 LEU A C 1
ATOM 2154 O O . LEU A 1 262 ? 1.334 -3.200 15.220 1.00 94.94 262 LEU A O 1
ATOM 2158 N N . ILE A 1 263 ? -0.797 -3.299 14.562 1.00 97.31 263 ILE A N 1
ATOM 2159 C CA . ILE A 1 263 ? -1.329 -2.770 15.826 1.00 97.31 263 ILE A CA 1
ATOM 2160 C C . ILE A 1 263 ? -0.979 -3.702 16.992 1.00 97.31 263 ILE A C 1
ATOM 2162 O O . ILE A 1 263 ? -0.595 -3.223 18.058 1.00 97.31 263 ILE A O 1
ATOM 2166 N N . LYS A 1 264 ? -1.076 -5.026 16.811 1.00 96.38 264 LYS A N 1
ATOM 2167 C CA . LYS A 1 264 ? -0.706 -6.005 17.849 1.00 96.38 264 LYS A CA 1
ATOM 2168 C C . LYS A 1 264 ? 0.776 -5.934 18.212 1.00 96.38 264 LYS A C 1
ATOM 2170 O O . LYS A 1 264 ? 1.102 -6.061 19.388 1.00 96.38 264 LYS A O 1
ATOM 2175 N N . GLU A 1 265 ? 1.657 -5.731 17.238 1.00 94.94 265 GLU A N 1
ATOM 2176 C CA . GLU A 1 265 ? 3.092 -5.547 17.491 1.00 94.94 265 GLU A CA 1
ATOM 2177 C C . GLU A 1 265 ? 3.342 -4.316 18.377 1.00 94.94 265 GLU A C 1
ATOM 2179 O O . GLU A 1 265 ? 4.068 -4.402 19.368 1.00 94.94 265 GLU A O 1
ATOM 2184 N N . PHE A 1 266 ? 2.663 -3.198 18.097 1.00 95.81 266 PHE A N 1
ATOM 2185 C CA . PHE A 1 266 ? 2.737 -1.988 18.925 1.00 95.81 266 PHE A CA 1
ATOM 2186 C C . PHE A 1 266 ? 2.114 -2.167 20.316 1.00 95.81 266 PHE A C 1
ATOM 2188 O O . PHE A 1 266 ? 2.665 -1.684 21.303 1.00 95.81 266 PHE A O 1
ATOM 2195 N N . GLU A 1 267 ? 0.993 -2.886 20.429 1.00 95.88 267 GLU A N 1
ATOM 2196 C CA . GLU A 1 267 ? 0.394 -3.216 21.728 1.00 95.88 267 GLU A CA 1
ATOM 2197 C C . GLU A 1 267 ? 1.359 -4.003 22.623 1.00 95.88 267 GLU A C 1
ATOM 2199 O O . GLU A 1 267 ? 1.378 -3.776 23.831 1.00 95.88 267 GLU A O 1
ATOM 2204 N N . ILE A 1 268 ? 2.134 -4.931 22.048 1.00 95.06 268 ILE A N 1
ATOM 2205 C CA . ILE A 1 268 ? 3.139 -5.716 22.776 1.00 95.06 268 ILE A CA 1
ATOM 2206 C C . ILE A 1 268 ? 4.322 -4.833 23.175 1.00 95.06 268 ILE A C 1
ATOM 2208 O O . ILE A 1 268 ? 4.809 -4.964 24.288 1.00 95.06 268 ILE A O 1
ATOM 2212 N N . ALA A 1 269 ? 4.761 -3.924 22.302 1.00 92.06 269 ALA A N 1
ATOM 2213 C CA . ALA A 1 269 ? 5.902 -3.051 22.572 1.00 92.06 269 ALA A CA 1
ATOM 2214 C C . ALA A 1 269 ? 5.656 -2.028 23.700 1.00 92.06 269 ALA A C 1
ATOM 2216 O O . ALA A 1 269 ? 6.606 -1.597 24.347 1.00 92.06 269 ALA A O 1
ATOM 2217 N N . ILE A 1 270 ? 4.401 -1.618 23.919 1.00 91.38 270 ILE A N 1
ATOM 2218 C CA . ILE A 1 270 ? 4.020 -0.643 24.961 1.00 91.38 270 ILE A CA 1
ATOM 2219 C C . ILE A 1 270 ? 3.705 -1.320 26.308 1.00 91.38 270 ILE A C 1
ATOM 2221 O O . ILE A 1 270 ? 3.706 -0.650 27.342 1.00 91.38 270 ILE A O 1
ATOM 2225 N N . LYS A 1 271 ? 3.386 -2.617 26.297 1.00 75.31 271 LYS A N 1
ATOM 2226 C CA . LYS A 1 271 ? 2.949 -3.374 27.475 1.00 75.31 271 LYS A CA 1
ATOM 2227 C C . LYS A 1 271 ? 4.125 -3.848 28.324 1.00 75.31 271 LYS A C 1
ATOM 2229 O O . LYS A 1 271 ? 3.972 -3.773 29.563 1.00 75.31 271 LYS A O 1
#

Organism: NCBI:txid694437

Radius of gyration: 24.83 Å; chains: 1; bounding box: 56×62×64 Å